Protein AF-A0A1H8HSA5-F1 (afdb_monomer)

Structure (mmCIF, N/CA/C/O backbone):
data_AF-A0A1H8HSA5-F1
#
_entry.id   AF-A0A1H8HSA5-F1
#
loop_
_atom_site.group_PDB
_atom_site.id
_atom_site.type_symbol
_atom_site.label_atom_id
_atom_site.label_alt_id
_atom_site.label_comp_id
_atom_site.label_asym_id
_atom_site.label_entity_id
_atom_site.label_seq_id
_atom_site.pdbx_PDB_ins_code
_atom_site.Cartn_x
_atom_site.Cartn_y
_atom_site.Cartn_z
_atom_site.occupancy
_atom_site.B_iso_or_equiv
_atom_site.auth_seq_id
_atom_site.auth_comp_id
_atom_site.auth_asym_id
_atom_site.auth_atom_id
_atom_site.pdbx_PDB_model_num
ATOM 1 N N . MET A 1 1 ? 4.204 1.019 35.220 1.00 49.34 1 MET A N 1
ATOM 2 C CA . MET A 1 1 ? 4.065 0.288 33.945 1.00 49.34 1 MET A CA 1
ATOM 3 C C . MET A 1 1 ? 2.757 0.750 33.337 1.00 49.34 1 MET A C 1
ATOM 5 O O . MET A 1 1 ? 1.755 0.686 34.036 1.00 49.34 1 MET A O 1
ATOM 9 N N . SER A 1 2 ? 2.776 1.329 32.138 1.00 55.75 2 SER A N 1
ATOM 10 C CA . SER A 1 2 ? 1.544 1.633 31.399 1.00 55.75 2 SER A CA 1
ATOM 11 C C . SER A 1 2 ? 0.769 0.332 31.181 1.00 55.75 2 SER A C 1
ATOM 13 O O . SER A 1 2 ? 1.377 -0.682 30.837 1.00 55.75 2 SER A O 1
ATOM 15 N N . ALA A 1 3 ? -0.537 0.339 31.454 1.00 81.69 3 ALA A N 1
ATOM 16 C CA . ALA A 1 3 ? -1.386 -0.816 31.191 1.00 81.69 3 ALA A CA 1
ATOM 17 C C . ALA A 1 3 ? -1.449 -1.047 29.675 1.00 81.69 3 ALA A C 1
ATOM 19 O O . ALA A 1 3 ? -1.539 -0.091 28.910 1.00 81.69 3 ALA A O 1
ATOM 20 N N . VAL A 1 4 ? -1.295 -2.297 29.248 1.00 86.75 4 VAL A N 1
ATOM 21 C CA . VAL A 1 4 ? -1.432 -2.677 27.840 1.00 86.75 4 VAL A CA 1
ATOM 22 C C . VAL A 1 4 ? -2.917 -2.817 27.534 1.00 86.75 4 VAL A C 1
ATOM 24 O O . VAL A 1 4 ? -3.615 -3.519 28.263 1.00 86.75 4 VAL A O 1
ATOM 27 N N . ASP A 1 5 ? -3.366 -2.193 26.447 1.00 91.81 5 ASP A N 1
ATOM 28 C CA . ASP A 1 5 ? -4.792 -2.055 26.141 1.00 91.81 5 ASP A CA 1
ATOM 29 C C . ASP A 1 5 ? -5.201 -2.844 24.883 1.00 91.81 5 ASP A C 1
ATOM 31 O O . ASP A 1 5 ? -6.306 -3.378 24.823 1.00 91.81 5 ASP A O 1
ATOM 35 N N . TRP A 1 6 ? -4.326 -2.935 23.871 1.00 96.00 6 TRP A N 1
ATOM 36 C CA . TRP A 1 6 ? -4.633 -3.585 22.587 1.00 96.00 6 TRP A CA 1
ATOM 37 C C . TRP A 1 6 ? -3.370 -3.926 21.774 1.00 96.00 6 TRP A C 1
ATOM 39 O O . TRP A 1 6 ? -2.250 -3.560 22.139 1.00 96.00 6 TRP A O 1
ATOM 49 N N . LEU A 1 7 ? -3.550 -4.634 20.657 1.00 96.06 7 LEU A N 1
ATOM 50 C CA . LEU A 1 7 ? -2.504 -5.018 19.708 1.00 96.06 7 LEU A CA 1
ATOM 51 C C . LEU A 1 7 ? -2.804 -4.467 18.310 1.00 96.06 7 LEU A C 1
ATOM 53 O O . LEU A 1 7 ? -3.880 -4.709 17.756 1.00 96.06 7 LEU A O 1
ATOM 57 N N . ALA A 1 8 ? -1.827 -3.805 17.694 1.00 95.50 8 ALA A N 1
ATOM 58 C CA . ALA A 1 8 ? -1.845 -3.533 16.259 1.00 95.50 8 ALA A CA 1
ATOM 59 C C . ALA A 1 8 ? -1.071 -4.634 15.531 1.00 95.50 8 ALA A C 1
ATOM 61 O O . ALA A 1 8 ? 0.025 -5.003 15.950 1.00 95.50 8 ALA A O 1
ATOM 62 N N . ALA A 1 9 ? -1.618 -5.146 14.434 1.00 94.44 9 ALA A N 1
ATOM 63 C CA . ALA A 1 9 ? -1.029 -6.234 13.672 1.00 94.44 9 ALA A CA 1
ATOM 64 C C . ALA A 1 9 ? -1.020 -5.920 12.179 1.00 94.44 9 ALA A C 1
ATOM 66 O O . ALA A 1 9 ? -2.020 -5.460 11.625 1.00 94.44 9 ALA A O 1
ATOM 67 N N . TRP A 1 10 ? 0.090 -6.229 11.517 1.00 92.12 10 TRP A N 1
ATOM 68 C CA . TRP A 1 10 ? 0.186 -6.265 10.064 1.00 92.12 10 TRP A CA 1
ATOM 69 C C . TRP A 1 10 ? 0.534 -7.684 9.605 1.00 92.12 10 TRP A C 1
ATOM 71 O O . TRP A 1 10 ? 1.497 -8.270 10.102 1.00 92.12 10 TRP A O 1
ATOM 81 N N . ALA A 1 11 ? -0.237 -8.240 8.669 1.00 89.62 11 ALA A N 1
ATOM 82 C CA . ALA A 1 11 ? 0.048 -9.536 8.059 1.00 89.62 11 ALA A CA 1
ATOM 83 C C . ALA A 1 11 ? 0.845 -9.382 6.765 1.00 89.62 11 ALA A C 1
ATOM 85 O O . ALA A 1 11 ? 0.471 -8.612 5.885 1.00 89.62 11 ALA A O 1
ATOM 86 N N . GLY A 1 12 ? 1.898 -10.179 6.625 1.00 82.56 12 GLY A N 1
ATOM 87 C CA . GLY A 1 12 ? 2.737 -10.228 5.439 1.00 82.56 12 GLY A CA 1
ATOM 88 C C . GLY A 1 12 ? 3.106 -11.636 5.002 1.00 82.56 12 GLY A C 1
ATOM 89 O O . GLY A 1 12 ? 2.779 -12.606 5.683 1.00 82.56 12 GLY A O 1
ATOM 90 N N . PRO A 1 13 ? 3.874 -11.757 3.905 1.00 77.06 13 PRO A N 1
ATOM 91 C CA . PRO A 1 13 ? 4.333 -13.050 3.394 1.00 77.06 13 PRO A CA 1
ATOM 92 C C . PRO A 1 13 ? 5.173 -13.848 4.401 1.00 77.06 13 PRO A C 1
ATOM 94 O O . PRO A 1 13 ? 5.185 -15.071 4.358 1.00 77.06 13 PRO A O 1
ATOM 97 N N . ALA A 1 14 ? 5.880 -13.154 5.298 1.00 79.69 14 ALA A N 1
ATOM 98 C CA . ALA A 1 14 ? 6.752 -13.766 6.298 1.00 79.69 14 ALA A CA 1
ATOM 99 C C . ALA A 1 14 ? 6.044 -14.092 7.628 1.00 79.69 14 ALA A C 1
ATOM 101 O O . ALA A 1 14 ? 6.685 -14.622 8.523 1.00 79.69 14 ALA A O 1
ATOM 102 N N . GLY A 1 15 ? 4.761 -13.750 7.788 1.00 87.81 15 GLY A N 1
ATOM 103 C CA . GLY A 1 15 ? 4.038 -13.857 9.058 1.00 87.81 15 GLY A CA 1
ATOM 104 C C . GLY A 1 15 ? 3.479 -12.510 9.509 1.00 87.81 15 GLY A C 1
ATOM 105 O O . GLY A 1 15 ? 3.200 -11.632 8.689 1.00 87.81 15 GLY A O 1
ATOM 106 N N . LEU A 1 16 ? 3.317 -12.324 10.817 1.00 90.69 16 LEU A N 1
ATOM 107 C CA . LEU A 1 16 ? 2.769 -11.100 11.397 1.00 90.69 16 LEU A CA 1
ATOM 108 C C . LEU A 1 16 ? 3.869 -10.194 11.949 1.00 90.69 16 LEU A C 1
ATOM 110 O O . LEU A 1 16 ? 4.885 -10.651 12.475 1.00 90.69 16 LEU A O 1
ATOM 114 N N . ARG A 1 17 ? 3.636 -8.887 11.873 1.00 92.12 17 ARG A N 1
ATOM 115 C CA . ARG A 1 17 ? 4.326 -7.884 12.688 1.00 92.12 17 ARG A CA 1
ATOM 116 C C . ARG A 1 17 ? 3.334 -7.289 13.671 1.00 92.12 17 ARG A C 1
ATOM 118 O O . ARG A 1 17 ? 2.241 -6.902 13.261 1.00 92.12 17 ARG A O 1
ATOM 125 N N . LEU A 1 18 ? 3.705 -7.248 14.943 1.00 92.69 18 LEU A N 1
ATOM 126 C CA . LEU A 1 18 ? 2.830 -6.860 16.043 1.00 92.69 18 LEU A CA 1
ATOM 127 C C . LEU A 1 18 ? 3.423 -5.711 16.846 1.00 92.69 18 LEU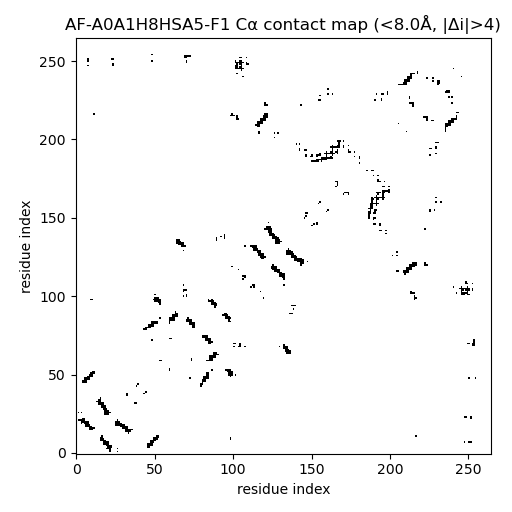 A C 1
ATOM 129 O O . LEU A 1 18 ? 4.623 -5.686 17.115 1.00 92.69 18 LEU A O 1
ATOM 133 N N . TRP A 1 19 ? 2.555 -4.805 17.276 1.00 95.06 19 TRP A N 1
ATOM 134 C CA . TRP A 1 19 ? 2.863 -3.746 18.225 1.00 95.06 19 TRP A CA 1
ATOM 135 C C . TRP A 1 19 ? 1.926 -3.876 19.418 1.00 95.06 19 TRP A C 1
ATOM 137 O O . TRP A 1 19 ? 0.704 -3.935 19.256 1.00 95.06 19 TRP A O 1
ATOM 147 N N . VAL A 1 20 ? 2.508 -3.916 20.611 1.00 95.62 20 VAL A N 1
ATOM 148 C CA . VAL A 1 20 ? 1.783 -3.918 21.879 1.00 95.62 20 VAL A CA 1
ATOM 149 C C . VAL A 1 20 ? 1.517 -2.473 22.268 1.00 95.62 20 VAL A C 1
ATOM 151 O O . VAL A 1 20 ? 2.457 -1.685 22.386 1.00 95.62 20 VAL A O 1
ATOM 154 N N . MET A 1 21 ? 0.251 -2.116 22.457 1.00 96.12 21 MET A N 1
ATOM 155 C CA . MET A 1 21 ? -0.184 -0.725 22.551 1.00 96.12 21 MET A CA 1
ATOM 156 C C . MET A 1 21 ? -0.748 -0.380 23.933 1.00 96.12 21 MET A C 1
ATOM 158 O O . MET A 1 21 ? -1.394 -1.199 24.587 1.00 96.12 21 MET A O 1
ATOM 162 N N . SER A 1 22 ? -0.541 0.869 24.351 1.00 94.56 22 SER A N 1
ATOM 163 C CA . SER A 1 22 ? -1.241 1.524 25.464 1.00 94.56 22 SER A CA 1
ATOM 164 C C . SER A 1 22 ? -1.711 2.892 24.979 1.00 94.56 22 SER A C 1
ATOM 166 O O . SER A 1 22 ? -0.894 3.770 24.678 1.00 94.56 22 SER A O 1
ATOM 168 N N . GLY A 1 23 ? -3.020 3.056 24.796 1.00 91.69 23 GLY A N 1
ATOM 169 C CA . GLY A 1 23 ? -3.577 4.160 24.013 1.00 91.69 23 GLY A CA 1
ATOM 170 C C . GLY A 1 23 ? -2.884 4.304 22.648 1.00 91.69 23 GLY A C 1
ATOM 171 O O . GLY A 1 23 ? -2.902 3.380 21.833 1.00 91.69 23 GLY A O 1
ATOM 172 N N . ALA A 1 24 ? -2.271 5.469 22.410 1.00 91.94 24 ALA A N 1
ATOM 173 C CA . ALA A 1 24 ? -1.534 5.797 21.182 1.00 91.94 24 ALA A CA 1
ATOM 174 C C . ALA A 1 24 ? -0.074 5.305 21.169 1.00 91.94 24 ALA A C 1
ATOM 176 O O . ALA A 1 24 ? 0.599 5.403 20.143 1.00 91.94 24 ALA A O 1
ATOM 177 N N . SER A 1 25 ? 0.440 4.842 22.309 1.00 93.69 25 SER A N 1
ATOM 178 C CA . SER A 1 25 ? 1.863 4.572 22.512 1.00 93.69 25 SER A CA 1
ATOM 179 C C . SER A 1 25 ? 2.197 3.106 22.262 1.00 93.69 25 SER A C 1
ATOM 181 O O . SER A 1 25 ? 1.514 2.215 22.765 1.00 93.69 25 SER A O 1
ATOM 183 N N . VAL A 1 26 ? 3.299 2.863 21.549 1.00 94.50 26 VAL A N 1
ATOM 184 C CA . VAL A 1 26 ? 3.905 1.532 21.423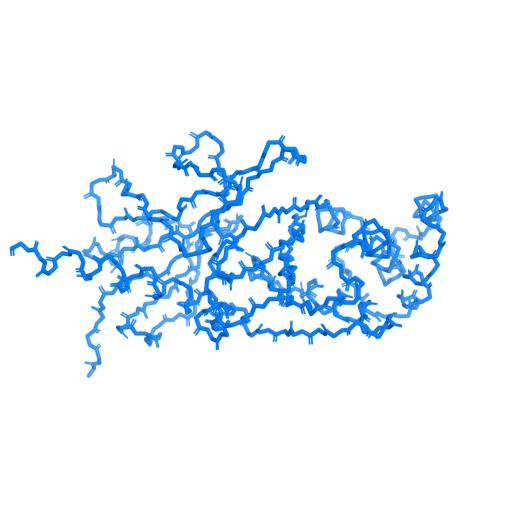 1.00 94.50 26 VAL A CA 1
ATOM 185 C C . VAL A 1 26 ? 4.673 1.222 22.708 1.00 94.50 26 VAL A C 1
ATOM 187 O O . VAL A 1 26 ? 5.579 1.965 23.083 1.00 94.50 26 VAL A O 1
ATOM 190 N N . ILE A 1 27 ? 4.313 0.131 23.378 1.00 95.06 27 ILE A N 1
ATOM 191 C CA . ILE A 1 27 ? 4.982 -0.374 24.584 1.00 95.06 27 ILE A CA 1
ATOM 192 C C . ILE A 1 27 ? 6.039 -1.420 24.225 1.00 95.06 27 ILE A C 1
ATOM 194 O O . ILE A 1 27 ? 7.122 -1.426 24.806 1.00 95.06 27 ILE A O 1
ATOM 198 N N . GLU A 1 28 ? 5.736 -2.279 23.252 1.00 92.25 28 GLU A N 1
ATOM 199 C CA . GLU A 1 28 ? 6.636 -3.309 22.728 1.00 92.25 28 GLU A CA 1
ATOM 200 C C . GLU A 1 28 ? 6.418 -3.466 21.214 1.00 92.25 28 GLU A C 1
ATOM 202 O O . GLU A 1 28 ? 5.296 -3.328 20.720 1.00 92.25 28 GLU A O 1
ATOM 207 N N . GLY A 1 29 ? 7.493 -3.756 20.477 1.00 87.06 29 GLY A N 1
ATOM 208 C CA . GLY A 1 29 ? 7.463 -4.062 19.045 1.00 87.06 29 GLY A CA 1
ATOM 209 C C . GLY A 1 29 ? 8.089 -2.996 18.122 1.00 87.06 29 GLY A C 1
ATOM 210 O O . GLY A 1 29 ? 8.562 -1.961 18.596 1.00 87.06 29 GLY A O 1
ATOM 211 N N . PRO A 1 30 ? 8.115 -3.237 16.794 1.00 88.50 30 PRO A N 1
ATOM 212 C CA . PRO A 1 30 ? 7.481 -4.366 16.117 1.00 88.50 30 PRO A CA 1
ATOM 213 C C . PRO A 1 30 ? 8.133 -5.702 16.475 1.00 88.50 30 PRO A C 1
ATOM 215 O O . PRO A 1 30 ? 9.342 -5.867 16.332 1.00 88.50 30 PRO A O 1
ATOM 218 N N . GLU A 1 31 ? 7.325 -6.668 16.901 1.00 90.12 31 GLU A N 1
ATOM 219 C CA . GLU A 1 31 ? 7.738 -8.062 17.056 1.00 90.12 31 GLU A CA 1
ATOM 220 C C . GLU A 1 31 ? 7.268 -8.871 15.850 1.00 90.12 31 GLU A C 1
ATOM 222 O O . GLU A 1 31 ? 6.160 -8.669 15.347 1.00 90.12 31 GLU A O 1
ATOM 227 N N . HIS A 1 32 ? 8.107 -9.791 15.380 1.00 91.00 32 HIS A N 1
ATOM 228 C CA . HIS A 1 32 ? 7.738 -10.715 14.321 1.00 91.00 32 HIS A CA 1
ATOM 229 C C . HIS A 1 32 ? 7.287 -12.050 14.911 1.00 91.00 32 HIS A C 1
ATOM 231 O O . HIS A 1 32 ? 8.030 -12.673 15.667 1.00 91.00 32 HIS A O 1
ATOM 237 N N . VAL A 1 33 ? 6.095 -12.507 14.531 1.00 91.19 33 VAL A N 1
ATOM 238 C CA . VAL A 1 33 ? 5.571 -13.824 14.916 1.00 91.19 33 VAL A CA 1
ATOM 239 C C . VAL A 1 33 ? 5.070 -14.570 13.686 1.00 91.19 33 VAL A C 1
ATOM 241 O O . VAL A 1 33 ? 4.658 -13.954 12.704 1.00 91.19 33 VAL A O 1
ATOM 244 N N . ALA A 1 34 ? 5.088 -15.900 13.742 1.00 89.94 34 ALA A N 1
ATOM 245 C CA . ALA A 1 34 ? 4.745 -16.733 12.593 1.00 89.94 34 ALA A CA 1
ATOM 246 C C . ALA A 1 34 ? 3.289 -16.539 12.133 1.00 89.94 34 ALA A C 1
ATOM 248 O O . ALA A 1 34 ? 3.030 -16.401 10.939 1.00 89.94 34 ALA A O 1
ATOM 249 N N . ASP A 1 35 ? 2.341 -16.503 13.074 1.00 90.56 35 ASP A N 1
ATOM 250 C CA . ASP A 1 35 ? 0.908 -16.481 12.778 1.00 90.56 35 ASP A CA 1
ATOM 251 C C . ASP A 1 35 ? 0.048 -15.939 13.940 1.00 90.56 35 ASP A C 1
ATOM 253 O O . ASP A 1 35 ? 0.537 -15.592 15.022 1.00 90.56 35 ASP A O 1
ATOM 257 N N . LEU A 1 36 ? -1.269 -15.866 13.703 1.00 90.06 36 LEU A N 1
ATOM 258 C CA . LEU A 1 36 ? -2.258 -15.412 14.687 1.00 90.06 36 LEU A CA 1
ATOM 259 C C . LEU A 1 36 ? -2.352 -16.342 15.907 1.00 90.06 36 LEU A C 1
ATOM 261 O O . LEU A 1 36 ? -2.635 -15.869 17.007 1.00 90.06 36 LEU A O 1
ATOM 265 N N . ALA A 1 37 ? -2.117 -17.647 15.741 1.00 90.19 37 ALA A N 1
ATOM 266 C CA . ALA A 1 37 ? -2.186 -18.609 16.843 1.00 90.19 37 ALA A CA 1
ATOM 267 C C . ALA A 1 37 ? -1.043 -18.385 17.847 1.00 90.19 37 ALA A C 1
ATOM 269 O O . ALA A 1 37 ? -1.256 -18.370 19.063 1.00 90.19 37 ALA A O 1
ATOM 270 N N . THR A 1 38 ? 0.156 -18.120 17.331 1.00 91.75 38 THR A N 1
ATOM 271 C CA . THR A 1 38 ? 1.339 -17.766 18.119 1.00 91.75 38 THR A CA 1
ATOM 272 C C . THR A 1 38 ? 1.098 -16.470 18.891 1.00 91.75 38 THR A C 1
ATOM 274 O O . THR A 1 38 ? 1.319 -16.421 20.101 1.00 91.75 38 THR A O 1
ATOM 277 N N . ALA A 1 39 ? 0.556 -15.445 18.224 1.00 90.31 39 ALA A N 1
ATOM 278 C CA . ALA A 1 39 ? 0.214 -14.173 18.860 1.00 90.31 39 ALA A CA 1
ATOM 279 C C . ALA A 1 39 ? -0.779 -14.351 20.026 1.00 90.31 39 ALA A C 1
ATOM 281 O O . ALA A 1 39 ? -0.566 -13.828 21.120 1.00 90.31 39 ALA A O 1
ATOM 282 N N . ARG A 1 40 ? -1.833 -15.150 19.819 1.00 90.38 40 ARG A N 1
ATOM 283 C CA . ARG A 1 40 ? -2.867 -15.431 20.831 1.00 90.38 40 ARG A CA 1
ATOM 284 C C . ARG A 1 40 ? -2.374 -16.252 22.013 1.00 90.38 40 ARG A C 1
ATOM 286 O O . ARG A 1 40 ? -2.927 -16.132 23.096 1.00 90.38 40 ARG A O 1
ATOM 293 N N . THR A 1 41 ? -1.336 -17.061 21.835 1.00 91.62 41 THR A N 1
ATOM 294 C CA . THR A 1 41 ? -0.741 -17.803 22.957 1.00 91.62 41 THR A CA 1
ATOM 295 C C . THR A 1 41 ? -0.096 -16.849 23.964 1.00 91.62 41 THR A C 1
ATOM 297 O O . THR A 1 41 ? -0.146 -17.092 25.167 1.00 91.62 41 THR A O 1
ATOM 300 N N . ARG A 1 42 ? 0.490 -15.746 23.480 1.00 90.50 42 ARG A N 1
ATOM 301 C CA . ARG A 1 42 ? 1.153 -14.744 24.324 1.00 90.50 42 ARG A CA 1
ATOM 302 C C . ARG A 1 42 ? 0.188 -13.679 24.852 1.00 90.50 42 ARG A C 1
ATOM 304 O O . ARG A 1 42 ? 0.340 -13.249 25.992 1.00 90.50 42 ARG A O 1
ATOM 311 N N . TRP A 1 43 ? -0.810 -13.293 24.057 1.00 90.62 43 TRP A N 1
ATOM 312 C CA . TRP A 1 43 ? -1.813 -12.284 24.415 1.00 90.62 43 TRP A CA 1
ATOM 313 C C . TRP A 1 43 ? -3.237 -12.763 24.079 1.00 90.62 43 TRP A C 1
ATOM 315 O O . TRP A 1 43 ? -3.818 -12.318 23.087 1.00 90.62 43 TRP A O 1
ATOM 325 N N . PRO A 1 44 ? -3.807 -13.686 24.872 1.00 89.44 44 PRO A N 1
ATOM 326 C CA . PRO A 1 44 ? -5.084 -14.327 24.545 1.00 89.44 44 PRO A CA 1
ATOM 327 C C . PRO A 1 44 ? -6.287 -13.379 24.621 1.00 89.44 44 PRO A C 1
ATOM 329 O O . PRO A 1 44 ? -7.184 -13.465 23.783 1.00 89.44 44 PRO A O 1
ATOM 332 N N . ASP A 1 45 ? -6.286 -12.463 25.592 1.00 90.38 45 ASP A N 1
ATOM 333 C CA . ASP A 1 45 ? -7.453 -11.633 25.920 1.00 90.38 45 ASP A CA 1
ATOM 334 C C . ASP A 1 45 ? -7.383 -10.214 25.334 1.00 90.38 45 ASP A C 1
ATOM 336 O O . ASP A 1 45 ? -8.347 -9.455 25.438 1.00 90.38 45 ASP A O 1
ATOM 340 N N . LEU A 1 46 ? -6.255 -9.832 24.721 1.00 93.06 46 LEU A N 1
ATOM 341 C CA . LEU A 1 46 ? -6.085 -8.478 24.198 1.00 93.06 46 LEU A CA 1
ATOM 342 C C . LEU A 1 46 ? -6.775 -8.304 22.839 1.00 93.06 46 LEU A C 1
ATOM 344 O O . LEU A 1 46 ? -6.512 -9.082 21.916 1.00 93.06 46 LEU A O 1
ATOM 348 N N . PRO A 1 47 ? -7.583 -7.242 22.671 1.00 95.31 47 PRO A N 1
ATOM 349 C CA . PRO A 1 47 ? -8.093 -6.828 21.375 1.00 95.31 47 PRO A CA 1
ATOM 350 C C . PRO A 1 47 ? -6.982 -6.653 20.345 1.00 95.31 47 PRO A C 1
ATOM 352 O O . PRO A 1 47 ? -6.001 -5.956 20.591 1.00 95.31 47 PRO A O 1
ATOM 355 N N . MET A 1 48 ? -7.148 -7.259 19.172 1.00 95.06 48 MET A N 1
ATOM 356 C CA . MET A 1 48 ? -6.192 -7.185 18.075 1.00 95.06 48 MET A CA 1
ATOM 357 C C . MET A 1 48 ? -6.844 -6.586 16.835 1.00 95.06 48 MET A C 1
ATOM 359 O O . MET A 1 48 ? -7.872 -7.070 16.359 1.00 95.06 48 MET A O 1
ATOM 363 N N . LEU A 1 49 ? -6.217 -5.548 16.289 1.00 95.56 49 LEU A N 1
ATOM 364 C CA . LEU A 1 49 ? -6.590 -4.946 15.015 1.00 95.56 49 LEU A CA 1
ATOM 365 C C . LEU A 1 49 ? -5.587 -5.406 13.961 1.00 95.56 49 LEU A C 1
ATOM 367 O O . LEU A 1 49 ? -4.394 -5.140 14.075 1.00 95.56 49 LEU A O 1
ATOM 371 N N . LEU A 1 50 ? -6.078 -6.076 12.924 1.00 94.25 50 LEU A N 1
ATOM 372 C CA . LEU A 1 50 ? -5.282 -6.693 11.875 1.00 94.25 50 LEU A CA 1
ATOM 373 C C . LEU A 1 50 ? -5.459 -5.971 10.540 1.00 94.25 50 LEU A C 1
ATOM 375 O O . LEU A 1 50 ? -6.506 -6.050 9.893 1.00 94.25 50 LEU A O 1
ATOM 379 N N . ALA A 1 51 ? -4.392 -5.325 10.090 1.00 92.62 51 ALA A N 1
ATOM 380 C CA . ALA A 1 51 ? -4.212 -4.906 8.713 1.00 92.62 51 ALA A CA 1
ATOM 381 C C . ALA A 1 51 ? -3.608 -6.073 7.924 1.00 92.62 51 ALA A C 1
ATOM 383 O O . ALA A 1 51 ? -2.482 -6.494 8.176 1.00 92.62 51 ALA A O 1
ATOM 384 N N . ALA A 1 52 ? -4.353 -6.616 6.971 1.00 89.06 52 ALA A N 1
ATOM 385 C CA . ALA A 1 52 ? -3.880 -7.698 6.115 1.00 89.06 52 ALA A CA 1
ATOM 386 C C . ALA A 1 52 ? -4.108 -7.325 4.651 1.00 89.06 52 ALA A C 1
ATOM 388 O O . ALA A 1 52 ? -5.084 -6.619 4.375 1.00 89.06 52 ALA A O 1
ATOM 389 N N . PRO A 1 53 ? -3.273 -7.817 3.717 1.00 82.56 53 PRO A N 1
ATOM 390 C CA . PRO A 1 53 ? -3.531 -7.692 2.294 1.00 82.56 53 PRO A CA 1
ATOM 391 C C . PRO A 1 53 ? -4.962 -8.103 1.971 1.00 82.56 53 PRO A C 1
ATOM 393 O O . PRO A 1 53 ? -5.561 -8.956 2.646 1.00 82.56 53 PRO A O 1
ATOM 396 N N . ALA A 1 54 ? -5.527 -7.461 0.958 1.00 72.81 54 ALA A N 1
ATOM 397 C CA . ALA A 1 54 ? -6.875 -7.782 0.550 1.00 72.81 54 ALA A CA 1
ATOM 398 C C . ALA A 1 54 ? -6.913 -9.223 0.021 1.00 72.81 54 ALA A C 1
ATOM 400 O O . ALA A 1 54 ? -6.192 -9.572 -0.910 1.00 72.81 54 ALA A O 1
ATOM 401 N N . ASP A 1 55 ? -7.754 -10.053 0.632 1.00 68.88 55 ASP A N 1
ATOM 402 C CA . ASP A 1 55 ? -8.017 -11.408 0.163 1.00 68.88 55 ASP A CA 1
ATOM 403 C C . ASP A 1 55 ? -9.470 -11.464 -0.323 1.00 68.88 55 ASP A C 1
ATOM 405 O O . ASP A 1 55 ? -10.379 -11.413 0.514 1.00 68.88 55 ASP A O 1
ATOM 409 N N . PRO A 1 56 ? -9.710 -11.558 -1.644 1.00 52.59 56 PRO A N 1
ATOM 410 C CA . PRO A 1 56 ? -11.053 -11.670 -2.206 1.00 52.59 56 PRO A CA 1
ATOM 411 C C . PRO A 1 56 ? -11.838 -12.877 -1.674 1.00 52.59 56 PRO A C 1
ATOM 413 O O . PRO A 1 56 ? -13.065 -12.832 -1.636 1.00 52.59 56 PRO A O 1
ATOM 416 N N . ALA A 1 57 ? -11.154 -13.949 -1.257 1.00 50.62 57 ALA A N 1
ATOM 417 C CA . ALA A 1 57 ? -11.771 -15.141 -0.677 1.00 50.62 57 ALA A CA 1
ATOM 418 C C . ALA A 1 57 ? -11.916 -15.053 0.856 1.00 50.62 57 ALA A C 1
ATOM 420 O O . ALA A 1 57 ? -12.706 -15.784 1.449 1.00 50.62 57 ALA A O 1
ATOM 421 N N . GLY A 1 58 ? -11.181 -14.141 1.498 1.00 56.31 58 GLY A N 1
ATOM 422 C CA . GLY A 1 58 ? -10.997 -14.066 2.950 1.00 56.31 58 GLY A CA 1
ATOM 423 C C . GLY A 1 58 ? -12.083 -13.315 3.726 1.00 56.31 58 GLY A C 1
ATOM 424 O O . GLY A 1 58 ? -11.851 -12.955 4.880 1.00 56.31 58 GLY A O 1
ATOM 425 N N . GLY A 1 59 ? -13.235 -13.037 3.106 1.00 58.38 59 GLY A N 1
ATOM 426 C CA . GLY A 1 59 ? -14.448 -12.564 3.787 1.00 58.38 59 GLY A CA 1
ATOM 427 C C . GLY A 1 59 ? -14.413 -11.144 4.369 1.00 58.38 59 GLY A C 1
ATOM 428 O O . GLY A 1 59 ? -15.361 -10.765 5.053 1.00 58.38 59 GLY A O 1
ATOM 429 N N . ALA A 1 60 ? -13.364 -10.349 4.120 1.00 66.88 60 ALA A N 1
ATOM 430 C CA . ALA A 1 60 ? -13.359 -8.936 4.501 1.00 66.88 60 ALA A CA 1
ATOM 431 C C . ALA A 1 60 ? -14.386 -8.173 3.653 1.00 66.88 60 ALA A C 1
ATOM 433 O O . ALA A 1 60 ? -14.397 -8.308 2.426 1.00 66.88 60 ALA A O 1
ATOM 434 N N . SER A 1 61 ? -15.242 -7.370 4.288 1.00 85.81 61 SER A N 1
ATOM 435 C CA . SER A 1 61 ? -16.168 -6.526 3.538 1.00 85.81 61 SER A CA 1
ATOM 436 C C . SER A 1 61 ? -15.387 -5.484 2.736 1.00 85.81 61 SER A C 1
ATOM 438 O O . SER A 1 61 ? -14.276 -5.094 3.109 1.00 85.81 61 SER A O 1
ATOM 440 N N . SER A 1 62 ? -15.954 -5.028 1.620 1.00 92.00 62 SER A N 1
ATOM 441 C CA . SER A 1 62 ? -15.399 -3.911 0.863 1.00 92.00 62 SER A CA 1
ATOM 442 C C . SER A 1 62 ? -16.412 -2.786 0.716 1.00 92.00 62 SER A C 1
ATOM 444 O O . SER A 1 62 ? -17.627 -2.998 0.713 1.00 92.00 62 SER A O 1
ATOM 446 N N . ARG A 1 63 ? -15.901 -1.564 0.578 1.00 94.81 63 ARG A N 1
ATOM 447 C CA . ARG A 1 63 ? -16.686 -0.393 0.175 1.00 94.81 63 ARG A CA 1
ATOM 448 C C . ARG A 1 63 ? -16.136 0.186 -1.129 1.00 94.81 63 ARG A C 1
ATOM 450 O O . ARG A 1 63 ? -14.914 0.259 -1.269 1.00 94.81 63 ARG A O 1
ATOM 457 N N . PRO A 1 64 ? -16.994 0.594 -2.075 1.00 97.25 64 PRO A N 1
ATOM 458 C CA . PRO A 1 64 ? -16.534 1.205 -3.311 1.00 97.25 64 PRO A CA 1
ATOM 459 C C . PRO A 1 64 ? -15.996 2.620 -3.066 1.00 97.25 64 PRO A C 1
ATOM 461 O O . PRO A 1 64 ? -16.484 3.321 -2.180 1.00 97.25 64 PRO A O 1
ATOM 464 N N . VAL A 1 65 ? -15.019 3.039 -3.868 1.00 98.00 65 VAL A N 1
ATOM 465 C CA . VAL A 1 65 ? -14.630 4.452 -3.998 1.00 98.00 65 VAL A CA 1
ATOM 466 C C . VAL A 1 65 ? -15.692 5.244 -4.792 1.00 98.00 65 VAL A C 1
ATOM 468 O O . VAL A 1 65 ? -16.336 4.660 -5.669 1.00 98.00 65 VAL A O 1
ATOM 471 N N . PRO A 1 66 ? -15.875 6.556 -4.532 1.00 98.19 66 PRO A N 1
ATOM 472 C CA . PRO A 1 66 ? -15.222 7.337 -3.482 1.00 98.19 66 PRO A CA 1
ATOM 473 C C . PRO A 1 66 ? -15.746 6.983 -2.082 1.00 98.19 66 PRO A C 1
ATOM 475 O O . PRO A 1 66 ? -16.921 6.666 -1.904 1.00 98.19 66 PRO A O 1
ATOM 478 N N . CYS A 1 67 ? -14.873 7.021 -1.074 1.00 97.75 67 CYS A N 1
ATOM 479 C CA . CYS A 1 67 ? -15.264 6.754 0.312 1.00 97.75 67 CYS A CA 1
ATOM 480 C C . CYS A 1 67 ? -14.318 7.406 1.335 1.00 97.75 67 CYS A C 1
ATOM 482 O O . CYS A 1 67 ? -13.146 7.614 1.019 1.00 97.75 67 CYS A O 1
ATOM 484 N N . PRO A 1 68 ? -14.753 7.629 2.592 1.00 97.00 68 PRO A N 1
ATOM 485 C CA . PRO A 1 68 ? -13.880 8.145 3.646 1.00 97.00 68 PRO A CA 1
ATOM 486 C C . PRO A 1 68 ? -12.630 7.286 3.839 1.00 97.00 68 PRO A C 1
ATOM 488 O O . PRO A 1 68 ? -12.733 6.065 3.926 1.00 97.00 68 PRO A O 1
ATOM 491 N N . ALA A 1 69 ? -11.461 7.901 3.987 1.00 96.25 69 ALA A N 1
ATOM 492 C CA . ALA A 1 69 ? -10.196 7.189 4.179 1.00 96.25 69 ALA A CA 1
ATOM 493 C C . ALA A 1 69 ? -10.044 6.562 5.581 1.00 96.25 69 ALA A C 1
ATOM 495 O O . ALA A 1 69 ? -9.196 5.696 5.785 1.00 96.25 69 ALA A O 1
ATOM 496 N N . ALA A 1 70 ? -10.886 6.960 6.542 1.00 94.75 70 ALA A N 1
ATOM 497 C CA . ALA A 1 70 ? -10.932 6.359 7.874 1.00 94.75 70 ALA A CA 1
ATOM 498 C C . ALA A 1 70 ? -11.166 4.843 7.790 1.00 94.75 70 ALA A C 1
ATOM 500 O O . ALA A 1 70 ? -12.057 4.394 7.058 1.00 94.75 70 ALA A O 1
ATOM 501 N N . LEU A 1 71 ? -10.388 4.060 8.543 1.00 95.25 71 LEU A N 1
ATOM 502 C CA . LEU A 1 71 ? -10.470 2.600 8.512 1.00 95.25 71 LEU A CA 1
ATOM 503 C C . LEU A 1 71 ? -11.827 2.117 9.028 1.00 95.25 71 LEU A C 1
ATOM 505 O O . LEU A 1 71 ? -12.333 2.584 10.050 1.00 95.25 71 LEU A O 1
ATOM 509 N N . ARG A 1 72 ? -12.397 1.136 8.330 1.00 94.06 72 ARG A N 1
ATOM 510 C CA . ARG A 1 72 ? -13.502 0.325 8.843 1.00 94.06 72 ARG A CA 1
ATOM 511 C C . ARG A 1 72 ? -12.940 -0.990 9.358 1.00 94.06 72 ARG A C 1
ATOM 513 O O . ARG A 1 72 ? -12.008 -1.530 8.771 1.00 94.06 72 ARG A O 1
ATOM 520 N N . LEU A 1 73 ? -13.510 -1.475 10.452 1.00 93.19 73 LEU A N 1
ATOM 521 C CA . LEU A 1 73 ? -13.098 -2.707 11.107 1.00 93.19 73 LEU A CA 1
ATOM 522 C C . LEU A 1 73 ? -14.242 -3.715 11.049 1.00 93.19 73 LEU A C 1
ATOM 524 O O . LEU A 1 73 ? -15.355 -3.403 11.475 1.00 93.19 73 LEU A O 1
ATOM 528 N N . ASP A 1 74 ? -13.943 -4.913 10.566 1.00 91.25 74 ASP A N 1
ATOM 529 C CA . ASP A 1 74 ? -14.854 -6.051 10.565 1.00 91.25 74 ASP A CA 1
ATOM 530 C C . ASP A 1 74 ? -14.453 -7.012 11.684 1.00 91.25 74 ASP A C 1
ATOM 532 O O . ASP A 1 74 ? -13.287 -7.399 11.797 1.00 91.25 74 ASP A O 1
ATOM 536 N N . ARG A 1 75 ? -15.411 -7.402 12.531 1.00 91.25 75 ARG A N 1
ATOM 537 C CA . ARG A 1 75 ? -15.165 -8.399 13.579 1.00 91.25 75 ARG A CA 1
ATOM 538 C C . ARG A 1 75 ? -14.957 -9.768 12.931 1.00 91.25 75 ARG A C 1
ATOM 540 O O . ARG A 1 75 ? -15.802 -10.220 12.162 1.00 91.25 75 ARG A O 1
ATOM 547 N N . VAL A 1 76 ? -13.863 -10.444 13.273 1.00 89.50 76 VAL A N 1
ATOM 548 C CA . VAL A 1 76 ? -13.582 -11.802 12.795 1.00 89.50 76 VAL A CA 1
ATOM 549 C C . VAL A 1 76 ? -14.276 -12.809 13.714 1.00 89.50 76 VAL A C 1
ATOM 551 O O . VAL A 1 76 ? -14.113 -12.770 14.933 1.00 89.50 76 VAL A O 1
ATOM 554 N N . ALA A 1 77 ? -15.073 -13.710 13.138 1.00 85.44 77 ALA A N 1
ATOM 555 C CA . ALA A 1 77 ? -15.834 -14.722 13.873 1.00 85.44 77 ALA A CA 1
ATOM 556 C C . ALA A 1 77 ? -14.978 -15.958 14.214 1.00 85.44 77 ALA A C 1
ATOM 558 O O . ALA A 1 77 ? -15.279 -17.071 13.794 1.00 85.44 77 ALA A O 1
ATOM 559 N N . ASP A 1 78 ? -13.894 -15.761 14.965 1.00 81.38 78 ASP A N 1
ATOM 560 C CA . ASP A 1 78 ? -12.927 -16.812 15.327 1.00 81.38 78 ASP A CA 1
ATOM 561 C C . ASP A 1 78 ? -12.837 -17.073 16.844 1.00 81.38 78 ASP A C 1
ATOM 563 O O . ASP A 1 78 ? -11.864 -17.648 17.335 1.00 81.38 78 ASP A O 1
ATOM 567 N N . GLY A 1 79 ? -13.837 -16.602 17.595 1.00 80.44 79 GLY A N 1
ATOM 568 C CA . GLY A 1 79 ? -13.925 -16.753 19.048 1.00 80.44 79 GLY A CA 1
ATOM 569 C C . GLY A 1 79 ? -13.045 -15.798 19.863 1.00 80.44 79 GLY A C 1
ATOM 570 O O . GLY A 1 79 ? -13.148 -15.815 21.085 1.00 80.44 79 GLY A O 1
ATOM 571 N N . GLY A 1 80 ? -12.222 -14.953 19.229 1.00 85.94 80 GLY A N 1
ATOM 572 C CA . GLY A 1 80 ? -11.360 -13.984 19.912 1.00 85.94 80 GLY A CA 1
ATOM 573 C C . GLY A 1 80 ? -11.748 -12.516 19.684 1.00 85.94 80 GLY A C 1
ATOM 574 O O . GLY A 1 80 ? -12.646 -12.194 18.890 1.00 85.94 80 GLY A O 1
ATOM 575 N N . PRO A 1 81 ? -11.081 -11.579 20.376 1.00 92.31 81 PRO A N 1
ATOM 576 C CA . PRO A 1 81 ? -11.230 -10.147 20.146 1.00 92.31 81 PRO A CA 1
ATOM 577 C C . PRO A 1 81 ? -10.359 -9.712 18.951 1.00 92.31 81 PRO A C 1
ATOM 579 O O . PRO A 1 81 ? -9.397 -8.969 19.104 1.00 92.31 81 PRO A O 1
ATOM 582 N N . LEU A 1 82 ? -10.668 -10.208 17.745 1.00 93.00 82 LEU A N 1
ATOM 583 C CA . LEU A 1 82 ? -9.962 -9.858 16.506 1.00 93.00 82 LEU A CA 1
ATOM 584 C C . LEU A 1 82 ? -10.850 -9.041 15.565 1.00 93.00 82 LEU A C 1
ATOM 586 O O . LEU A 1 82 ? -11.974 -9.430 15.241 1.00 93.00 82 LEU A O 1
ATOM 590 N N . TRP A 1 83 ? -10.296 -7.940 15.069 1.00 93.88 83 TRP A N 1
ATOM 591 C CA . TRP A 1 83 ? -10.888 -7.102 14.037 1.00 93.88 83 TRP A CA 1
ATOM 592 C C . TRP A 1 83 ? -9.944 -6.993 12.853 1.00 93.88 83 TRP A C 1
ATOM 594 O O . TRP A 1 83 ? -8.747 -6.788 13.029 1.00 93.88 83 TRP A O 1
ATOM 604 N N . ARG A 1 84 ? -10.478 -7.085 11.639 1.00 93.31 84 ARG A N 1
ATOM 605 C CA . ARG A 1 84 ? -9.719 -6.914 10.401 1.00 93.31 84 ARG A CA 1
ATOM 606 C C . ARG A 1 84 ? -10.068 -5.582 9.752 1.00 93.31 84 ARG A C 1
ATOM 608 O O . ARG A 1 84 ? -11.230 -5.184 9.739 1.00 93.31 84 ARG A O 1
ATOM 615 N N . VAL A 1 85 ? -9.071 -4.908 9.187 1.00 93.62 85 VAL A N 1
ATOM 616 C CA . VAL A 1 85 ? -9.295 -3.731 8.340 1.00 93.62 85 VAL A CA 1
ATOM 617 C C . VAL A 1 85 ? -10.088 -4.151 7.099 1.00 93.62 85 VAL A C 1
ATOM 619 O O . VAL A 1 85 ? -9.638 -5.000 6.327 1.00 93.62 85 VAL A O 1
ATOM 622 N N . ALA A 1 86 ? -11.273 -3.567 6.932 1.00 93.19 86 ALA A N 1
ATOM 623 C CA . ALA A 1 86 ? -12.134 -3.773 5.774 1.00 93.19 86 ALA A CA 1
ATOM 624 C C . ALA A 1 86 ? -11.525 -3.125 4.525 1.00 93.19 86 ALA A C 1
ATOM 626 O O . ALA A 1 86 ? -10.846 -2.096 4.601 1.00 93.19 86 ALA A O 1
ATOM 627 N N . ALA A 1 87 ? -11.797 -3.712 3.365 1.00 94.31 87 ALA A N 1
ATOM 628 C CA . ALA A 1 87 ? -11.202 -3.291 2.112 1.00 94.31 87 ALA A CA 1
ATOM 629 C C . ALA A 1 87 ? -11.911 -2.076 1.483 1.00 94.31 87 ALA A C 1
ATOM 631 O O . ALA A 1 87 ? -13.073 -1.759 1.753 1.00 94.31 87 ALA A O 1
ATOM 632 N N . VAL A 1 88 ? -11.213 -1.416 0.569 1.00 95.56 88 VAL A N 1
ATOM 633 C CA . VAL A 1 88 ? -11.731 -0.403 -0.350 1.00 95.56 88 VAL A CA 1
ATOM 634 C C . VAL A 1 88 ? -11.583 -0.940 -1.767 1.00 95.56 88 VAL A C 1
ATOM 636 O O . VAL A 1 88 ? -10.500 -1.368 -2.160 1.00 95.56 88 VAL A O 1
ATOM 639 N N . SER A 1 89 ? -12.674 -0.939 -2.528 1.00 95.75 89 SER A N 1
ATOM 640 C CA . SER A 1 89 ? -12.737 -1.487 -3.883 1.00 95.75 89 SER A CA 1
ATOM 641 C C . SER A 1 89 ? -12.966 -0.404 -4.933 1.00 95.75 89 SER A C 1
ATOM 643 O O . SER A 1 89 ? -13.646 0.589 -4.684 1.00 95.75 89 SER A O 1
ATOM 645 N N . GLN A 1 90 ? -12.473 -0.639 -6.140 1.00 96.31 90 GLN A N 1
ATOM 646 C CA . GLN A 1 90 ? -12.757 0.154 -7.332 1.00 96.31 90 GLN A CA 1
ATOM 647 C C . GLN A 1 90 ? -13.150 -0.783 -8.472 1.00 96.31 90 GLN A C 1
ATOM 649 O O . GLN A 1 90 ? -12.615 -1.886 -8.572 1.00 96.31 90 GLN A O 1
ATOM 654 N N . SER A 1 91 ? -14.095 -0.361 -9.312 1.00 96.50 91 SER A N 1
ATOM 655 C CA . SER A 1 91 ? -14.567 -1.150 -10.455 1.00 96.50 91 SER A CA 1
ATOM 656 C C . SER A 1 91 ? -13.739 -0.937 -11.721 1.00 96.50 91 SER A C 1
ATOM 658 O O . SER A 1 91 ? -13.566 -1.890 -12.476 1.00 96.50 91 SER A O 1
ATOM 660 N N . ASP A 1 92 ? -13.232 0.278 -11.953 1.00 94.00 92 ASP A N 1
ATOM 661 C CA . ASP A 1 92 ? -12.490 0.626 -13.167 1.00 94.00 92 ASP A CA 1
ATOM 662 C C . ASP A 1 92 ? -11.312 1.595 -12.901 1.00 94.00 92 ASP A C 1
ATOM 664 O O . ASP A 1 92 ? -11.539 2.698 -12.400 1.00 94.00 92 ASP A O 1
ATOM 668 N N . PRO A 1 93 ? -10.060 1.194 -13.205 1.00 94.50 93 PRO A N 1
ATOM 669 C CA . PRO A 1 93 ? -9.665 -0.207 -13.334 1.00 94.50 93 PRO A CA 1
ATOM 670 C C . PRO A 1 93 ? -9.998 -0.969 -12.037 1.00 94.50 93 PRO A C 1
ATOM 672 O O . PRO A 1 93 ? -10.007 -0.366 -10.955 1.00 94.50 93 PRO A O 1
ATOM 675 N N . PRO A 1 94 ? -10.270 -2.281 -12.116 1.00 94.38 94 PRO A N 1
ATOM 676 C CA . PRO A 1 94 ? -10.618 -3.068 -10.947 1.00 94.38 94 PRO A CA 1
ATOM 677 C C . PRO A 1 94 ? -9.452 -3.104 -9.959 1.00 94.38 94 PRO A C 1
ATOM 679 O O . PRO A 1 94 ? -8.305 -3.366 -10.328 1.00 94.38 94 PRO A O 1
ATOM 682 N N . GLY A 1 95 ? -9.748 -2.863 -8.687 1.00 92.44 95 GLY A N 1
ATOM 683 C CA . GLY A 1 95 ? -8.734 -2.816 -7.646 1.00 92.44 95 GLY A CA 1
ATOM 684 C C . GLY A 1 95 ? -9.319 -3.005 -6.256 1.00 92.44 95 GLY A C 1
ATOM 685 O O . GLY A 1 95 ? -10.496 -2.730 -6.019 1.00 92.44 95 GLY A O 1
ATOM 686 N N . LEU A 1 96 ? -8.481 -3.472 -5.334 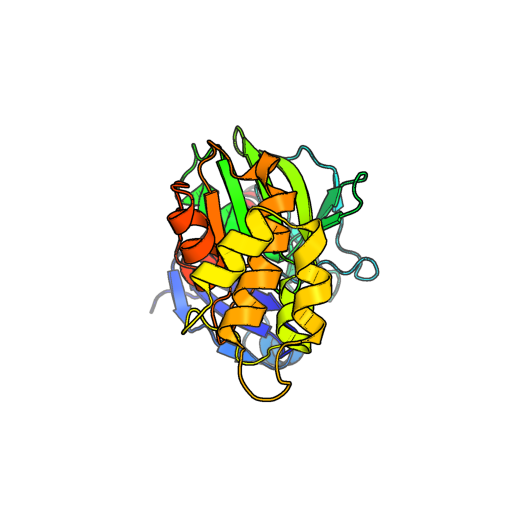1.00 92.50 96 LEU A N 1
ATOM 687 C CA . LEU A 1 96 ? -8.848 -3.731 -3.948 1.00 92.50 96 LEU A CA 1
ATOM 688 C C . LEU A 1 96 ? -7.656 -3.396 -3.042 1.00 92.50 96 LEU A C 1
ATOM 690 O O . LEU A 1 96 ? -6.560 -3.896 -3.277 1.00 92.50 96 LEU A O 1
ATOM 694 N N . LEU A 1 97 ? -7.878 -2.555 -2.033 1.00 92.00 97 LEU A N 1
ATOM 695 C CA . LEU A 1 97 ? -6.893 -2.153 -1.020 1.00 92.00 97 LEU A CA 1
ATOM 696 C C . LEU A 1 97 ? -7.422 -2.527 0.362 1.00 92.00 97 LEU A C 1
ATOM 698 O O . LEU A 1 97 ? -8.605 -2.312 0.617 1.00 92.00 97 LEU A O 1
ATOM 702 N N . ALA A 1 98 ? -6.592 -3.048 1.264 1.00 89.62 98 ALA A N 1
ATOM 703 C CA . ALA A 1 98 ? -7.018 -3.350 2.633 1.00 89.62 98 ALA A CA 1
ATOM 704 C C . ALA A 1 98 ? -5.952 -2.949 3.655 1.00 89.62 98 ALA A C 1
ATOM 706 O O . ALA A 1 98 ? -6.024 -1.859 4.216 1.00 89.62 98 ALA A O 1
ATOM 707 N N . GLY A 1 99 ? -4.950 -3.794 3.905 1.00 84.06 99 GLY A N 1
ATOM 708 C CA . GLY A 1 99 ? -3.894 -3.513 4.881 1.00 84.06 99 GLY A CA 1
ATOM 709 C C . GLY A 1 99 ? -3.101 -2.241 4.567 1.00 84.06 99 GLY A C 1
ATOM 710 O O . GLY A 1 99 ? -2.667 -1.539 5.477 1.00 84.06 99 GLY A O 1
ATOM 711 N N . GLU A 1 100 ? -3.007 -1.890 3.288 1.00 87.44 100 GLU A N 1
ATOM 712 C CA . GLU A 1 100 ? -2.352 -0.691 2.770 1.00 87.44 100 GLU A CA 1
ATOM 713 C C . GLU A 1 100 ? -3.117 0.604 3.106 1.00 87.44 100 GLU A C 1
ATOM 715 O O . GLU A 1 100 ? -2.594 1.704 2.939 1.00 87.44 100 GLU A O 1
ATOM 720 N N . LEU A 1 101 ? -4.350 0.506 3.617 1.00 93.19 101 LEU A N 1
ATOM 721 C CA . LEU A 1 101 ? -5.134 1.661 4.057 1.00 93.19 101 LEU A CA 1
ATOM 722 C C . LEU A 1 101 ? -4.620 2.248 5.377 1.00 93.19 101 LEU A C 1
ATOM 724 O O . LEU A 1 101 ? -4.829 3.435 5.632 1.00 93.19 101 LEU A O 1
ATOM 728 N N . ALA A 1 102 ? -3.960 1.450 6.226 1.00 93.62 102 ALA A N 1
ATOM 729 C CA . ALA A 1 102 ? -3.522 1.906 7.546 1.00 93.62 102 ALA A CA 1
ATOM 730 C C . ALA A 1 102 ? -2.524 3.081 7.474 1.00 93.62 102 ALA A C 1
ATOM 732 O O . ALA A 1 102 ? -2.775 4.092 8.132 1.00 93.62 102 ALA A O 1
ATOM 733 N N . PRO A 1 103 ? -1.477 3.051 6.624 1.00 93.06 103 PRO A N 1
ATOM 734 C CA . PRO A 1 103 ? -0.628 4.221 6.399 1.00 93.06 103 PRO A CA 1
ATOM 735 C C . PRO A 1 103 ? -1.382 5.464 5.897 1.00 93.06 103 PRO A C 1
ATOM 737 O O . PRO A 1 103 ? -1.046 6.574 6.305 1.00 93.06 103 PRO A O 1
ATOM 740 N N . ILE A 1 104 ? -2.421 5.314 5.061 1.00 95.81 104 ILE A N 1
ATOM 741 C CA . ILE A 1 104 ? -3.231 6.455 4.584 1.00 95.81 104 ILE A CA 1
ATOM 742 C C . ILE A 1 104 ? -4.029 7.073 5.737 1.00 95.81 104 ILE A C 1
ATOM 744 O O . ILE A 1 104 ? -4.075 8.295 5.884 1.00 95.81 104 ILE A O 1
ATOM 748 N N . ALA A 1 105 ? -4.637 6.240 6.583 1.00 95.69 105 ALA A N 1
ATOM 749 C CA . ALA A 1 105 ? -5.324 6.717 7.777 1.00 95.69 105 ALA A CA 1
ATOM 750 C C . ALA A 1 105 ? -4.354 7.439 8.730 1.00 95.69 105 ALA A C 1
ATOM 752 O O . ALA A 1 105 ? -4.710 8.472 9.293 1.00 95.69 105 ALA A O 1
ATOM 753 N N . GLY A 1 106 ? -3.118 6.948 8.858 1.00 94.88 106 GLY A N 1
ATOM 754 C CA . GLY A 1 106 ? -2.055 7.615 9.611 1.00 94.88 106 GLY A CA 1
ATOM 755 C C . GLY A 1 106 ? -1.647 8.964 9.028 1.00 94.88 106 GLY A C 1
ATOM 756 O O . GLY A 1 106 ? -1.540 9.942 9.767 1.00 94.88 106 GLY A O 1
ATOM 757 N N . LEU A 1 107 ? -1.489 9.042 7.702 1.00 96.00 107 LEU A N 1
ATOM 758 C CA . LEU A 1 107 ? -1.226 10.293 6.989 1.00 96.00 107 LEU A CA 1
ATOM 759 C C . LEU A 1 107 ? -2.300 11.337 7.305 1.00 96.00 107 LEU A C 1
ATOM 761 O O . LEU A 1 107 ? -1.958 12.468 7.632 1.00 96.00 107 LEU A O 1
ATOM 765 N N . LEU A 1 108 ? -3.582 10.965 7.263 1.00 96.88 108 LEU A N 1
ATOM 766 C CA . LEU A 1 108 ? -4.687 11.885 7.554 1.00 96.88 108 LEU A CA 1
ATOM 767 C C . LEU A 1 108 ? -4.857 12.187 9.046 1.00 96.88 108 LEU A C 1
ATOM 769 O O . LEU A 1 108 ? -5.360 13.252 9.391 1.00 96.88 108 LEU A O 1
ATOM 773 N N . ALA A 1 109 ? -4.413 11.302 9.940 1.00 94.19 109 ALA A N 1
ATOM 774 C CA . ALA A 1 109 ? -4.344 11.610 11.366 1.00 94.19 109 ALA A CA 1
ATOM 775 C C . ALA A 1 109 ? -3.294 12.699 11.654 1.00 94.19 109 ALA A C 1
ATOM 777 O O . ALA A 1 109 ? -3.549 13.598 12.454 1.00 94.19 109 ALA A O 1
ATOM 778 N N . ALA A 1 110 ? -2.137 12.642 10.985 1.00 93.38 110 ALA A N 1
ATOM 779 C CA . ALA A 1 110 ? -1.072 13.641 11.103 1.00 93.38 110 ALA A CA 1
ATOM 780 C C . ALA A 1 110 ? -1.353 14.923 10.296 1.00 93.38 110 ALA A C 1
ATOM 782 O O . ALA A 1 110 ? -1.016 16.024 10.729 1.00 93.38 110 ALA A O 1
ATOM 783 N N . HIS A 1 111 ? -2.000 14.787 9.138 1.00 95.31 111 HIS A N 1
ATOM 784 C CA . HIS A 1 111 ? -2.309 15.868 8.205 1.00 95.31 111 HIS A CA 1
ATOM 785 C C . HIS A 1 111 ? -3.794 15.828 7.798 1.00 95.31 111 HIS A C 1
ATOM 787 O O . HIS A 1 111 ? -4.114 15.434 6.676 1.00 95.31 111 HIS A O 1
ATOM 793 N N . PRO A 1 112 ? -4.727 16.277 8.663 1.00 95.19 112 PRO A N 1
ATOM 794 C CA . PRO A 1 112 ? -6.171 16.180 8.396 1.00 95.19 112 PRO A CA 1
ATOM 795 C C . PRO A 1 112 ? -6.654 16.927 7.148 1.00 95.19 112 PRO A C 1
ATOM 797 O O . PRO A 1 112 ? -7.724 16.634 6.625 1.00 95.19 112 PRO A O 1
ATOM 800 N N . GLN A 1 113 ? -5.875 17.905 6.684 1.00 95.81 113 GLN A N 1
ATOM 801 C CA . GLN A 1 113 ? -6.153 18.709 5.492 1.00 95.81 113 GLN A CA 1
ATOM 802 C C . GLN A 1 113 ? -5.373 18.236 4.258 1.00 95.81 113 GLN A C 1
ATOM 804 O O . GLN A 1 113 ? -5.328 18.959 3.266 1.00 95.81 113 GLN A O 1
ATOM 809 N N . PHE A 1 114 ? -4.724 17.067 4.314 1.00 97.19 114 PHE A N 1
ATOM 810 C CA . PHE A 1 114 ? -3.996 16.536 3.167 1.00 97.19 114 PHE A CA 1
ATOM 811 C C . PHE A 1 114 ? -4.936 16.377 1.969 1.00 97.19 114 PHE A C 1
ATOM 813 O O . PHE A 1 114 ? -5.919 15.634 2.014 1.00 97.19 114 PHE A O 1
ATOM 820 N N . ASP A 1 115 ? -4.594 17.076 0.893 1.00 97.12 115 ASP A N 1
ATOM 821 C CA . ASP A 1 115 ? -5.225 16.974 -0.411 1.00 97.12 115 ASP A CA 1
ATOM 822 C C . ASP A 1 115 ? -4.106 16.753 -1.428 1.00 97.12 115 ASP A C 1
ATOM 824 O O . ASP A 1 115 ? -3.249 17.610 -1.643 1.00 97.12 115 ASP A O 1
ATOM 828 N N . GLY A 1 116 ? -4.059 15.553 -1.992 1.00 97.62 116 GLY A N 1
ATOM 829 C CA . GLY A 1 116 ? -2.952 15.136 -2.843 1.00 97.62 116 GLY A CA 1
ATOM 830 C C . GLY A 1 116 ? -3.083 13.685 -3.270 1.00 97.62 116 GLY A C 1
ATOM 831 O O . GLY A 1 116 ? -4.194 13.158 -3.404 1.00 97.62 116 GLY A O 1
ATOM 832 N N . VAL A 1 117 ? -1.948 13.033 -3.490 1.00 98.38 117 VAL A N 1
ATOM 833 C CA . VAL A 1 117 ? -1.887 11.614 -3.837 1.00 98.38 117 VAL A CA 1
ATOM 834 C C . VAL A 1 117 ? -1.013 10.868 -2.844 1.00 98.38 117 VAL A C 1
ATOM 836 O O . VAL A 1 117 ? 0.123 11.255 -2.593 1.00 98.38 117 VAL A O 1
ATOM 839 N N . ALA A 1 118 ? -1.538 9.782 -2.287 1.00 97.62 118 ALA A N 1
ATOM 840 C CA . ALA A 1 118 ? -0.752 8.823 -1.530 1.00 97.62 118 ALA A CA 1
ATOM 841 C C . ALA A 1 118 ? -0.226 7.745 -2.488 1.00 97.62 118 ALA A C 1
ATOM 843 O O . ALA A 1 118 ? -1.012 7.009 -3.083 1.00 97.62 118 ALA A O 1
ATOM 844 N N . LEU A 1 119 ? 1.092 7.662 -2.651 1.00 97.12 119 LEU A N 1
ATOM 845 C CA . LEU A 1 119 ? 1.760 6.554 -3.321 1.00 97.12 119 LEU A CA 1
ATOM 846 C C . LEU A 1 119 ? 2.066 5.476 -2.283 1.00 97.12 119 LEU A C 1
ATOM 848 O O . LEU A 1 119 ? 3.016 5.606 -1.515 1.00 97.12 119 LEU A O 1
ATOM 852 N N . LEU A 1 120 ? 1.273 4.412 -2.276 1.00 94.19 120 LEU A N 1
ATOM 853 C CA . LEU A 1 120 ? 1.583 3.197 -1.534 1.00 94.19 120 LEU A CA 1
ATOM 854 C C . LEU A 1 120 ? 2.626 2.410 -2.324 1.00 94.19 120 LEU A C 1
ATOM 856 O O . LEU A 1 120 ? 2.348 2.004 -3.450 1.00 94.19 120 LEU A O 1
ATOM 860 N N . THR A 1 121 ? 3.810 2.190 -1.766 1.00 91.56 121 THR A N 1
ATOM 861 C CA . THR A 1 121 ? 4.815 1.294 -2.355 1.00 91.56 121 THR A CA 1
ATOM 862 C C . THR A 1 121 ? 4.628 -0.129 -1.822 1.00 91.56 121 THR A C 1
ATOM 864 O O . THR A 1 121 ? 4.091 -0.353 -0.735 1.00 91.56 121 THR A O 1
ATOM 867 N N . GLY A 1 122 ? 5.077 -1.118 -2.588 1.00 86.88 122 GLY A N 1
ATOM 868 C CA . GLY A 1 122 ? 4.928 -2.527 -2.243 1.00 86.88 122 GLY A CA 1
ATOM 869 C C . GLY A 1 122 ? 5.080 -3.405 -3.480 1.00 86.88 122 GLY A C 1
ATOM 870 O O . GLY A 1 122 ? 5.440 -2.888 -4.537 1.00 86.88 122 GLY A O 1
ATOM 871 N N . PRO A 1 123 ? 4.788 -4.716 -3.381 1.00 86.69 123 PRO A N 1
ATOM 872 C CA . PRO A 1 123 ? 4.718 -5.599 -4.550 1.00 86.69 123 PRO A CA 1
ATOM 873 C 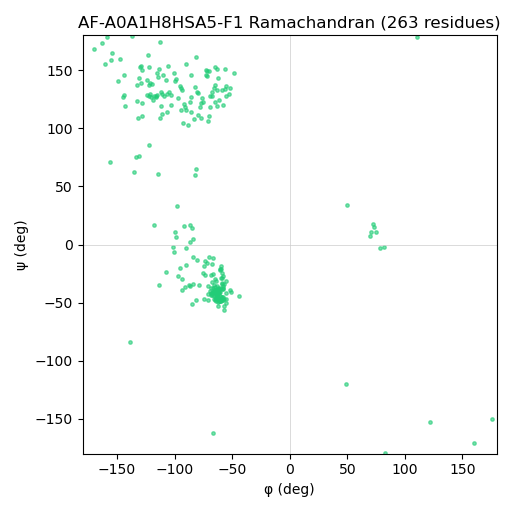C . PRO A 1 123 ? 3.817 -5.008 -5.642 1.00 86.69 123 PRO A C 1
ATOM 875 O O . PRO A 1 123 ? 4.173 -4.968 -6.820 1.00 86.69 123 PRO A O 1
ATOM 878 N N . ARG A 1 124 ? 2.692 -4.433 -5.220 1.00 89.44 124 ARG A N 1
ATOM 879 C CA . ARG A 1 124 ? 1.890 -3.535 -6.040 1.00 89.44 124 ARG A CA 1
ATOM 880 C C . ARG A 1 124 ? 2.040 -2.134 -5.494 1.00 89.44 124 ARG A C 1
ATOM 882 O O . ARG A 1 124 ? 1.865 -1.922 -4.296 1.00 89.44 124 ARG A O 1
ATOM 889 N N . SER A 1 125 ? 2.393 -1.200 -6.363 1.00 93.75 125 SER A N 1
ATOM 890 C CA . SER A 1 125 ? 2.300 0.211 -6.024 1.00 93.75 125 SER A CA 1
ATOM 891 C C . SER A 1 125 ? 0.887 0.699 -6.313 1.00 93.75 125 SER A C 1
ATOM 893 O O . SER A 1 125 ? 0.245 0.241 -7.262 1.00 93.75 125 SER A O 1
ATOM 895 N N . HIS A 1 126 ? 0.395 1.629 -5.501 1.00 95.81 126 HIS A N 1
ATOM 896 C CA . HIS A 1 126 ? -0.923 2.223 -5.679 1.00 95.81 126 HIS A CA 1
ATOM 897 C C . HIS A 1 126 ? -0.841 3.741 -5.574 1.00 95.81 126 HIS A C 1
ATOM 899 O O . HIS A 1 126 ? -0.417 4.277 -4.555 1.00 95.81 126 HIS A O 1
ATOM 905 N N . TRP A 1 127 ? -1.296 4.433 -6.613 1.00 97.81 127 TRP A N 1
ATOM 906 C CA . TRP A 1 127 ? -1.467 5.881 -6.624 1.00 97.81 127 TRP A CA 1
ATOM 907 C C . TRP A 1 127 ? -2.894 6.197 -6.208 1.00 97.81 127 TRP A C 1
ATOM 909 O O . TRP A 1 127 ? -3.825 5.990 -6.985 1.00 97.81 127 TRP A O 1
ATOM 919 N N . VAL A 1 128 ? -3.077 6.654 -4.973 1.00 98.19 128 VAL A N 1
ATOM 920 C CA . VAL A 1 128 ? -4.387 6.864 -4.352 1.00 98.19 128 VAL A CA 1
ATOM 921 C C . VAL A 1 128 ? -4.681 8.355 -4.263 1.00 98.19 128 VAL A C 1
ATOM 923 O O . VAL A 1 128 ? -4.011 9.083 -3.531 1.00 98.19 128 VAL A O 1
ATOM 926 N N . ARG A 1 129 ? -5.695 8.830 -4.990 1.00 98.38 129 ARG A N 1
ATOM 927 C CA . ARG A 1 129 ? -6.134 10.228 -4.917 1.00 98.38 129 ARG A CA 1
ATOM 928 C C . ARG A 1 129 ? -6.910 10.457 -3.622 1.00 98.38 129 ARG A C 1
ATOM 930 O O . ARG A 1 129 ? -7.935 9.809 -3.407 1.00 98.38 129 ARG A O 1
ATOM 937 N N . ILE A 1 130 ? -6.439 11.402 -2.809 1.00 98.38 130 ILE A N 1
ATOM 938 C CA . ILE A 1 130 ? -7.065 11.808 -1.548 1.00 98.38 130 ILE A CA 1
ATOM 939 C C . ILE A 1 130 ? -7.545 13.254 -1.652 1.00 98.38 130 ILE A C 1
ATOM 941 O O . ILE A 1 130 ? -6.766 14.137 -2.009 1.00 98.38 130 ILE A O 1
ATOM 945 N N . SER A 1 131 ? -8.807 13.502 -1.316 1.00 97.62 131 SER A N 1
ATOM 946 C CA . SER A 1 131 ? -9.370 14.851 -1.210 1.00 97.62 131 SER A CA 1
ATOM 947 C C . SER A 1 131 ? -10.462 14.877 -0.149 1.00 97.62 131 SER A C 1
ATOM 949 O O . SER A 1 131 ? -11.207 13.911 -0.011 1.00 97.62 131 SER A O 1
ATOM 951 N N . ALA A 1 132 ? -10.530 15.955 0.637 1.00 96.38 132 ALA A N 1
ATOM 952 C CA . ALA A 1 132 ? -11.508 16.128 1.720 1.00 96.38 132 ALA A CA 1
ATOM 953 C C . ALA A 1 132 ? -11.614 14.930 2.699 1.00 96.38 132 ALA A C 1
ATOM 955 O O . ALA A 1 132 ? -12.688 14.625 3.213 1.00 96.38 132 ALA A O 1
ATOM 956 N N . GLY A 1 133 ? -10.497 14.239 2.964 1.00 96.69 133 GLY A N 1
ATOM 957 C CA . GLY A 1 133 ? -10.466 13.050 3.828 1.00 96.69 133 GLY A CA 1
ATOM 958 C C . GLY A 1 133 ? -11.049 11.778 3.196 1.00 96.69 133 GLY A C 1
ATOM 959 O O . GLY A 1 133 ? -11.238 10.776 3.892 1.00 96.69 133 GLY A O 1
ATOM 960 N N . GLU A 1 134 ? -11.316 11.785 1.892 1.00 98.06 134 GLU A N 1
ATOM 961 C CA . GLU A 1 134 ? -11.831 10.651 1.129 1.00 98.06 134 GLU A CA 1
ATOM 962 C C . GLU A 1 134 ? -10.783 10.085 0.171 1.00 98.06 134 GLU A C 1
ATOM 964 O O . GLU A 1 134 ? -9.991 10.813 -0.424 1.00 98.06 134 GLU A O 1
ATOM 969 N N . ILE A 1 135 ? -10.823 8.767 -0.013 1.00 98.44 135 ILE A N 1
ATOM 970 C CA . ILE A 1 135 ? -10.200 8.085 -1.143 1.00 98.44 135 ILE A CA 1
ATOM 971 C C . ILE A 1 135 ? -11.137 8.255 -2.333 1.00 98.44 135 ILE A C 1
ATOM 973 O O . ILE A 1 135 ? -12.226 7.681 -2.339 1.00 98.44 135 ILE A O 1
ATOM 977 N N . CYS A 1 136 ? -10.721 9.027 -3.335 1.00 98.25 136 CYS A N 1
ATOM 978 C CA . CYS A 1 136 ? -11.547 9.306 -4.507 1.00 98.25 136 CYS A CA 1
ATOM 979 C C . CYS A 1 136 ? -11.489 8.167 -5.530 1.00 98.25 136 CYS A C 1
ATOM 981 O O . CYS A 1 136 ? -12.517 7.750 -6.053 1.00 98.25 136 CYS A O 1
ATOM 983 N N . HIS A 1 137 ? -10.276 7.708 -5.837 1.00 98.12 137 HIS A N 1
ATOM 984 C CA . HIS A 1 137 ? -9.968 6.627 -6.774 1.00 98.12 137 HIS A CA 1
ATOM 985 C C . HIS A 1 137 ? -8.484 6.252 -6.641 1.00 98.12 137 HIS A C 1
ATOM 987 O O . HIS A 1 137 ? -7.702 6.986 -6.025 1.00 98.12 137 HIS A O 1
ATOM 993 N N . PHE A 1 138 ? -8.070 5.139 -7.240 1.00 97.62 138 PHE A N 1
ATOM 994 C CA . PHE A 1 138 ? -6.669 4.727 -7.260 1.00 97.62 138 PHE A CA 1
ATOM 995 C C . PHE A 1 138 ? -6.273 3.978 -8.535 1.00 97.62 138 PHE A C 1
ATOM 997 O O . PHE A 1 138 ? -7.114 3.433 -9.245 1.00 97.62 138 PHE A O 1
ATOM 1004 N N . HIS A 1 139 ? -4.975 3.936 -8.826 1.00 97.12 139 HIS A N 1
ATOM 1005 C CA . HIS A 1 139 ? -4.410 3.134 -9.913 1.00 97.12 139 HIS A CA 1
ATOM 1006 C C . HIS A 1 139 ? -3.259 2.288 -9.395 1.00 97.12 139 HIS A C 1
ATOM 1008 O O . HIS A 1 139 ? -2.459 2.770 -8.597 1.00 97.12 139 HIS A O 1
ATOM 1014 N N . SER A 1 140 ? -3.177 1.037 -9.844 1.00 95.44 140 SER A N 1
ATOM 1015 C CA . SER A 1 140 ? -2.191 0.080 -9.336 1.00 95.44 140 SER A CA 1
ATOM 1016 C C . SER A 1 140 ? -1.197 -0.317 -10.418 1.00 95.44 140 SER A C 1
ATOM 1018 O O . SER A 1 140 ? -1.593 -0.487 -11.570 1.00 95.44 140 SER A O 1
ATOM 1020 N N . PHE A 1 141 ? 0.061 -0.535 -10.046 1.00 96.06 141 PHE A N 1
ATOM 1021 C CA . PHE A 1 141 ? 1.106 -1.022 -10.946 1.00 96.06 141 PHE A CA 1
ATOM 1022 C C . PHE A 1 141 ? 1.833 -2.224 -10.338 1.00 96.06 141 PHE A C 1
ATOM 1024 O O . PHE A 1 141 ? 1.900 -2.387 -9.122 1.00 96.06 141 PHE A O 1
ATOM 1031 N N . LEU A 1 142 ? 2.388 -3.075 -11.203 1.00 94.75 142 LEU A N 1
ATOM 1032 C CA . LEU A 1 142 ? 3.141 -4.280 -10.821 1.00 94.75 142 LEU A CA 1
ATOM 1033 C C . LEU A 1 142 ? 4.645 -4.015 -10.678 1.00 94.75 142 LEU A C 1
ATOM 1035 O O . LEU A 1 142 ? 5.444 -4.945 -10.712 1.00 94.75 142 LEU A O 1
ATOM 1039 N N . THR A 1 143 ? 5.060 -2.755 -10.582 1.00 94.56 143 THR A N 1
ATOM 1040 C CA . THR A 1 143 ? 6.476 -2.376 -10.638 1.00 94.56 143 THR A CA 1
ATOM 1041 C C . THR A 1 143 ? 7.280 -2.999 -9.508 1.00 94.56 143 THR A C 1
ATOM 1043 O O . THR A 1 143 ? 8.385 -3.463 -9.758 1.00 94.56 143 THR A O 1
ATOM 1046 N N . GLY A 1 144 ? 6.723 -3.090 -8.297 1.00 91.75 144 GLY A N 1
ATOM 1047 C CA . GLY A 1 144 ? 7.381 -3.769 -7.179 1.00 91.75 144 GLY A CA 1
ATOM 1048 C C . GLY A 1 144 ? 7.577 -5.268 -7.415 1.00 91.75 144 GLY A C 1
ATOM 1049 O O . GLY A 1 144 ? 8.681 -5.770 -7.230 1.00 91.75 144 GLY A O 1
ATOM 1050 N N . GLU A 1 145 ? 6.543 -5.978 -7.879 1.00 91.19 145 GLU A N 1
ATOM 1051 C CA . GLU A 1 145 ? 6.610 -7.397 -8.268 1.00 91.19 145 GLU A CA 1
ATOM 1052 C C . GLU A 1 145 ? 7.647 -7.615 -9.386 1.00 91.19 145 GLU A C 1
ATOM 1054 O O . GLU A 1 145 ? 8.483 -8.516 -9.301 1.00 91.19 145 GLU A O 1
ATOM 1059 N N . LEU A 1 146 ? 7.647 -6.758 -10.411 1.00 93.00 146 LEU A N 1
ATOM 1060 C CA . LEU A 1 146 ? 8.606 -6.822 -11.516 1.00 93.00 146 LEU A CA 1
ATOM 1061 C C . LEU A 1 146 ? 10.036 -6.506 -11.066 1.00 93.00 146 LEU A C 1
ATOM 1063 O O . LEU A 1 146 ? 10.972 -7.140 -11.548 1.00 93.00 146 LEU A O 1
ATOM 1067 N N . LEU A 1 147 ? 10.224 -5.565 -10.139 1.00 91.75 147 LEU A N 1
ATOM 1068 C CA . LEU A 1 147 ? 11.531 -5.274 -9.553 1.00 91.75 147 LEU A CA 1
ATOM 1069 C C . LEU A 1 147 ? 12.042 -6.452 -8.738 1.00 91.75 147 LEU A C 1
ATOM 1071 O O . LEU A 1 147 ? 13.177 -6.863 -8.945 1.00 91.75 147 LEU A O 1
ATOM 1075 N N . ALA A 1 148 ? 11.210 -7.033 -7.876 1.00 89.31 148 ALA A N 1
ATOM 1076 C CA . ALA A 1 148 ? 11.585 -8.205 -7.094 1.00 89.31 148 ALA A CA 1
ATOM 1077 C C . ALA A 1 148 ? 12.005 -9.380 -7.995 1.00 89.31 148 ALA A C 1
ATOM 1079 O O . ALA A 1 148 ? 12.964 -10.082 -7.684 1.00 89.31 148 ALA A O 1
ATOM 1080 N N . LEU A 1 149 ? 11.326 -9.559 -9.134 1.00 89.88 149 LEU A N 1
ATOM 1081 C CA . LEU A 1 149 ? 11.632 -10.615 -10.097 1.00 89.88 149 LEU A CA 1
ATOM 1082 C C . LEU A 1 149 ? 12.902 -10.341 -10.917 1.00 89.88 149 LEU A C 1
ATOM 1084 O O . LEU A 1 149 ? 13.721 -11.236 -11.106 1.00 89.88 149 LEU A O 1
ATOM 1088 N N . LEU A 1 150 ? 13.051 -9.129 -11.456 1.00 89.19 150 LEU A N 1
ATOM 1089 C CA . LEU A 1 150 ? 14.092 -8.802 -12.441 1.00 89.19 150 LEU A CA 1
ATOM 1090 C C . LEU A 1 150 ? 15.347 -8.184 -11.813 1.00 89.19 150 LEU A C 1
ATOM 1092 O O . LEU A 1 150 ? 16.403 -8.122 -12.442 1.00 89.19 150 LEU A O 1
ATOM 1096 N N . SER A 1 151 ? 15.238 -7.645 -10.604 1.00 88.44 151 SER A N 1
ATOM 1097 C CA . SER A 1 151 ? 16.299 -6.904 -9.933 1.00 88.44 151 SER A CA 1
ATOM 1098 C C . SER A 1 151 ? 16.116 -6.914 -8.407 1.00 88.44 151 SER A C 1
ATOM 1100 O O . SER A 1 151 ? 15.839 -5.862 -7.828 1.00 88.44 151 SER A O 1
ATOM 1102 N N . PRO A 1 152 ? 16.324 -8.061 -7.735 1.00 83.31 152 PRO A N 1
ATOM 1103 C CA . PRO A 1 152 ? 16.156 -8.173 -6.281 1.00 83.31 152 PRO A CA 1
ATOM 1104 C C . PRO A 1 152 ? 17.058 -7.214 -5.484 1.00 83.31 152 PRO A C 1
ATOM 1106 O O . PRO A 1 152 ? 16.705 -6.819 -4.379 1.00 83.31 152 PRO A O 1
ATOM 1109 N N . GLU A 1 153 ? 18.182 -6.780 -6.064 1.00 86.31 153 GLU A N 1
ATOM 1110 C CA . GLU A 1 153 ? 19.105 -5.784 -5.497 1.00 86.31 153 GLU A CA 1
ATOM 1111 C C . GLU A 1 153 ? 18.874 -4.363 -6.062 1.00 86.31 153 GLU A C 1
ATOM 1113 O O . GLU A 1 153 ? 19.816 -3.600 -6.281 1.00 86.31 153 GLU A O 1
ATOM 1118 N N . ALA A 1 154 ? 17.623 -4.006 -6.384 1.00 86.19 154 ALA A N 1
ATOM 1119 C CA . ALA A 1 154 ? 17.268 -2.680 -6.900 1.00 86.19 154 ALA A CA 1
ATOM 1120 C C . ALA A 1 154 ? 17.804 -1.546 -6.001 1.00 86.19 154 ALA A C 1
ATOM 1122 O O . ALA A 1 154 ? 17.683 -1.586 -4.779 1.00 86.19 154 ALA A O 1
ATOM 1123 N N . THR A 1 155 ? 18.394 -0.522 -6.621 1.00 88.94 155 THR A N 1
ATOM 1124 C CA . THR A 1 155 ? 19.102 0.563 -5.926 1.00 88.94 155 THR A CA 1
ATOM 1125 C C . THR A 1 155 ? 19.122 1.844 -6.769 1.00 88.94 155 THR A C 1
ATOM 1127 O O . THR A 1 155 ? 18.867 1.804 -7.970 1.00 88.94 155 THR A O 1
ATOM 1130 N N . GLU A 1 156 ? 19.452 2.977 -6.153 1.00 86.50 156 GLU A N 1
ATOM 1131 C CA . GLU A 1 156 ? 19.603 4.299 -6.784 1.00 86.50 156 GLU A CA 1
ATOM 1132 C C . GLU A 1 156 ? 21.008 4.559 -7.366 1.00 86.50 156 GLU A C 1
ATOM 1134 O O . GLU A 1 156 ? 21.393 5.700 -7.620 1.00 86.50 156 GLU A O 1
ATOM 1139 N N . GLY A 1 157 ? 21.799 3.499 -7.553 1.00 89.25 157 GLY A N 1
ATOM 1140 C CA . GLY A 1 157 ? 23.188 3.573 -8.006 1.00 89.25 157 GLY A CA 1
ATOM 1141 C C . GLY A 1 157 ? 23.392 4.069 -9.446 1.00 89.25 157 GLY A C 1
ATOM 1142 O O . GLY A 1 157 ? 22.527 4.669 -10.088 1.00 89.25 157 GLY A O 1
ATOM 1143 N N . GLU A 1 158 ? 24.581 3.798 -9.984 1.00 92.44 158 GLU A N 1
ATOM 1144 C CA . GLU A 1 158 ? 25.002 4.309 -11.291 1.00 92.44 158 GLU A CA 1
ATOM 1145 C C . GLU A 1 158 ? 24.015 3.960 -12.422 1.00 92.44 158 GLU A C 1
ATOM 1147 O O . GLU A 1 158 ? 23.631 2.807 -12.635 1.00 92.44 158 GLU A O 1
ATOM 1152 N N . GLY A 1 159 ? 23.605 4.984 -13.174 1.00 93.75 159 GLY A N 1
ATOM 1153 C CA . GLY A 1 159 ? 22.678 4.852 -14.296 1.00 93.75 159 GLY A CA 1
ATOM 1154 C C . GLY A 1 159 ? 21.192 4.806 -13.922 1.00 93.75 159 GLY A C 1
ATOM 1155 O O . GLY A 1 159 ? 20.374 4.782 -14.839 1.00 93.75 159 GLY A O 1
ATOM 1156 N N . PHE A 1 160 ? 20.817 4.844 -12.635 1.00 95.62 160 PHE A N 1
ATOM 1157 C CA . PHE A 1 160 ? 19.408 4.921 -12.217 1.00 95.62 160 PHE A CA 1
ATOM 1158 C C . PHE A 1 160 ? 18.700 6.150 -12.805 1.00 95.62 160 PHE A C 1
ATOM 1160 O O . PHE A 1 160 ? 17.707 6.013 -13.517 1.00 95.62 160 PHE A O 1
ATOM 1167 N N . ALA A 1 161 ? 19.234 7.349 -12.549 1.00 96.38 161 ALA A N 1
ATOM 1168 C CA . ALA A 1 161 ? 18.602 8.608 -12.949 1.00 96.38 161 ALA A CA 1
ATOM 1169 C C . ALA A 1 161 ? 18.500 8.769 -14.477 1.00 96.38 161 ALA A C 1
ATOM 1171 O O . ALA A 1 161 ? 17.478 9.231 -14.981 1.00 96.38 161 ALA A O 1
ATOM 1172 N N . GLU A 1 162 ? 19.537 8.350 -15.213 1.00 96.75 162 GLU A N 1
ATOM 1173 C CA . GLU A 1 162 ? 19.548 8.353 -16.682 1.00 96.75 162 GLU A CA 1
ATOM 1174 C C . GLU A 1 162 ? 18.457 7.423 -17.233 1.00 96.75 162 GLU A C 1
ATOM 1176 O O . GLU A 1 162 ? 17.602 7.858 -18.004 1.00 96.75 162 GLU A O 1
ATOM 1181 N N . ALA A 1 163 ? 18.434 6.167 -16.774 1.00 96.94 163 ALA A N 1
ATOM 1182 C CA . ALA A 1 163 ? 17.448 5.176 -17.192 1.00 96.94 163 ALA A CA 1
ATOM 1183 C C . ALA A 1 163 ? 16.011 5.603 -16.854 1.00 96.94 163 ALA A C 1
ATOM 1185 O O . ALA A 1 163 ? 15.103 5.442 -17.672 1.00 96.94 163 ALA A O 1
ATOM 1186 N N . LEU A 1 164 ? 15.807 6.187 -15.671 1.00 97.50 164 LEU A N 1
ATOM 1187 C CA . LEU A 1 164 ? 14.518 6.730 -15.255 1.00 97.50 164 LEU A CA 1
ATOM 1188 C C . LEU A 1 164 ? 14.063 7.866 -16.165 1.00 97.50 164 LEU A C 1
ATOM 1190 O O . LEU A 1 164 ? 12.930 7.839 -16.643 1.00 97.50 164 LEU A O 1
ATOM 1194 N N . GLY A 1 165 ? 14.933 8.841 -16.438 1.00 97.19 165 GLY A N 1
ATOM 1195 C CA . GLY A 1 165 ? 14.623 9.960 -17.328 1.00 97.19 165 GLY A CA 1
ATOM 1196 C C . GLY A 1 165 ? 14.298 9.506 -18.754 1.00 97.19 165 GLY A C 1
ATOM 1197 O O . GLY A 1 165 ? 13.341 10.001 -19.362 1.00 97.19 165 GLY A O 1
ATOM 1198 N N . ASP A 1 166 ? 15.037 8.523 -19.270 1.00 96.62 166 ASP A N 1
ATOM 1199 C CA . ASP A 1 166 ? 14.792 7.935 -20.587 1.00 96.62 166 ASP A CA 1
ATOM 1200 C C . ASP A 1 166 ? 13.448 7.208 -20.655 1.00 96.62 166 ASP A C 1
ATOM 1202 O O . ASP A 1 166 ? 12.670 7.444 -21.586 1.00 96.62 166 ASP A O 1
ATOM 1206 N N . ALA A 1 167 ? 13.139 6.366 -19.665 1.00 97.75 167 ALA A N 1
ATOM 1207 C CA . ALA A 1 167 ? 11.864 5.661 -19.596 1.00 97.75 167 ALA A CA 1
ATOM 1208 C C . ALA A 1 167 ? 10.684 6.620 -19.407 1.00 97.75 167 ALA A C 1
ATOM 1210 O O . ALA A 1 167 ? 9.656 6.464 -20.067 1.00 97.75 167 ALA A O 1
ATOM 1211 N N . LEU A 1 168 ? 10.858 7.664 -18.595 1.00 97.12 168 LEU A N 1
ATOM 1212 C CA . LEU A 1 168 ? 9.847 8.692 -18.374 1.00 97.12 168 LEU A CA 1
ATOM 1213 C C . LEU A 1 168 ? 9.514 9.473 -19.656 1.00 97.12 168 LEU A C 1
ATOM 1215 O O . LEU A 1 168 ? 8.358 9.839 -19.906 1.00 97.12 168 LEU A O 1
ATOM 1219 N N . SER A 1 169 ? 10.540 9.757 -20.458 1.00 96.44 169 SER A N 1
ATOM 1220 C CA . SER A 1 169 ? 10.434 10.552 -21.685 1.00 96.44 169 SER A CA 1
ATOM 1221 C C . SER A 1 169 ? 9.988 9.717 -22.885 1.00 96.44 169 SER A C 1
ATOM 1223 O O . SER A 1 169 ? 9.290 10.214 -23.770 1.00 96.44 169 SER A O 1
ATOM 1225 N N . ARG A 1 170 ? 10.403 8.447 -22.949 1.00 96.19 170 ARG A N 1
ATOM 1226 C CA . ARG A 1 170 ? 10.180 7.539 -24.084 1.00 96.19 170 ARG A CA 1
ATOM 1227 C C . ARG A 1 170 ? 9.718 6.156 -23.595 1.00 96.19 170 ARG A C 1
ATOM 1229 O O . ARG A 1 170 ? 10.385 5.159 -23.884 1.00 96.19 170 ARG A O 1
ATOM 1236 N N . PRO A 1 171 ? 8.551 6.056 -22.929 1.00 95.75 171 PRO A N 1
ATOM 1237 C CA . PRO A 1 171 ? 8.10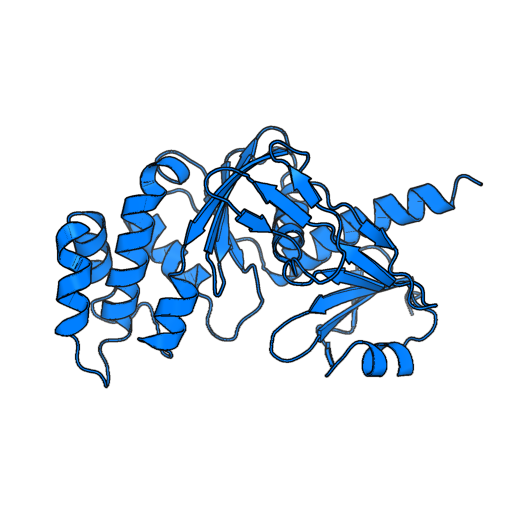6 4.811 -22.292 1.00 95.75 171 PRO A CA 1
ATOM 1238 C C . PRO A 1 171 ? 7.973 3.644 -23.281 1.00 95.75 171 PRO A C 1
ATOM 1240 O O . PRO A 1 171 ? 8.323 2.512 -22.964 1.00 95.75 171 PRO A O 1
ATOM 1243 N N . HIS A 1 172 ? 7.595 3.924 -24.531 1.00 93.69 172 HIS A N 1
ATOM 1244 C CA . HIS A 1 172 ? 7.511 2.932 -25.609 1.00 93.69 172 HIS A CA 1
ATOM 1245 C C . HIS A 1 172 ? 8.842 2.216 -25.931 1.00 93.69 172 HIS A C 1
ATOM 1247 O O . HIS A 1 172 ? 8.817 1.165 -26.564 1.00 93.69 172 HIS A O 1
ATOM 1253 N N . ARG A 1 173 ? 10.003 2.760 -25.526 1.00 94.19 173 ARG A N 1
ATOM 1254 C CA . ARG A 1 173 ? 11.323 2.130 -25.729 1.00 94.19 173 ARG A CA 1
ATOM 1255 C C . ARG A 1 173 ? 11.824 1.362 -24.511 1.00 94.19 173 ARG A C 1
ATOM 1257 O O . ARG A 1 173 ? 12.608 0.433 -24.676 1.00 94.19 173 ARG A O 1
ATOM 1264 N N . ALA A 1 174 ? 11.400 1.746 -23.309 1.00 93.94 174 ALA A N 1
ATOM 1265 C CA . ALA A 1 174 ? 11.994 1.261 -22.067 1.00 93.94 174 ALA A CA 1
ATOM 1266 C C . ALA A 1 174 ? 11.830 -0.252 -21.874 1.00 93.94 174 ALA A C 1
ATOM 1268 O O . ALA A 1 174 ? 12.763 -0.908 -21.422 1.00 93.94 174 ALA A O 1
ATOM 1269 N N . TYR A 1 175 ? 10.699 -0.829 -22.299 1.00 89.44 175 TYR A N 1
ATOM 1270 C CA . TYR A 1 175 ? 10.482 -2.275 -22.185 1.00 89.44 175 TYR A CA 1
ATOM 1271 C C . TYR A 1 175 ? 11.515 -3.091 -22.979 1.00 89.44 175 TYR A C 1
ATOM 1273 O O . TYR A 1 175 ? 12.058 -4.063 -22.467 1.00 89.44 175 TYR A O 1
ATOM 1281 N N . GLY A 1 176 ? 11.860 -2.657 -24.198 1.00 92.62 176 GLY A N 1
ATOM 1282 C CA . GLY A 1 176 ? 12.909 -3.304 -24.994 1.00 92.62 176 GLY A CA 1
ATOM 1283 C C . GLY A 1 176 ? 14.307 -3.141 -24.388 1.00 92.62 176 GLY A C 1
ATOM 1284 O O . GLY A 1 176 ? 15.124 -4.051 -24.478 1.00 92.62 176 GLY A O 1
ATOM 1285 N N . GLN A 1 177 ? 14.577 -2.018 -23.711 1.00 93.38 177 GLN A N 1
ATOM 1286 C CA . GLN A 1 177 ? 15.869 -1.786 -23.053 1.00 93.38 177 GLN A CA 1
ATOM 1287 C C . GLN A 1 177 ? 16.132 -2.765 -21.903 1.00 93.38 177 GLN A C 1
ATOM 1289 O O . GLN A 1 177 ? 17.288 -3.122 -21.675 1.00 93.38 177 GLN A O 1
ATOM 1294 N N . LEU A 1 178 ? 15.084 -3.255 -21.227 1.00 92.44 178 LEU A N 1
ATOM 1295 C CA . LEU A 1 178 ? 15.221 -4.264 -20.170 1.00 92.44 178 LEU A CA 1
ATOM 1296 C C . LEU A 1 178 ? 15.925 -5.536 -20.670 1.00 92.44 178 LEU A C 1
ATOM 1298 O O . LEU A 1 178 ? 16.701 -6.123 -19.922 1.00 92.44 178 LEU A O 1
ATOM 1302 N N . ALA A 1 179 ? 15.713 -5.927 -21.932 1.00 91.31 179 ALA A N 1
ATOM 1303 C CA . ALA A 1 179 ? 16.290 -7.140 -22.519 1.00 91.31 179 ALA A CA 1
ATOM 1304 C C . ALA A 1 179 ? 17.805 -7.052 -22.780 1.00 91.31 179 ALA A C 1
ATOM 1306 O O . ALA A 1 179 ? 18.450 -8.073 -23.006 1.00 91.31 179 ALA A O 1
ATOM 1307 N N . HIS A 1 180 ? 18.376 -5.846 -22.773 1.00 90.88 180 HIS A N 1
ATOM 1308 C CA . HIS A 1 180 ? 19.793 -5.616 -23.060 1.00 90.88 180 HIS A CA 1
ATOM 1309 C C . HIS A 1 180 ? 20.636 -5.390 -21.801 1.00 90.88 180 HIS A C 1
ATOM 1311 O O . HIS A 1 180 ? 21.851 -5.220 -21.903 1.00 90.88 180 HIS A O 1
ATOM 1317 N N . LEU A 1 181 ? 20.015 -5.372 -20.618 1.00 91.06 181 LEU A N 1
ATOM 1318 C CA . LEU A 1 181 ? 20.734 -5.238 -19.356 1.00 91.06 181 LEU A CA 1
ATOM 1319 C C . LEU A 1 181 ? 21.281 -6.606 -18.917 1.00 91.06 181 LEU A C 1
ATOM 1321 O O . LEU A 1 181 ? 20.550 -7.596 -18.987 1.00 91.06 181 LEU A O 1
ATOM 1325 N N . PRO A 1 182 ? 22.543 -6.682 -18.453 1.00 85.62 182 PRO A N 1
ATOM 1326 C CA . PRO A 1 182 ? 23.141 -7.941 -18.019 1.00 85.62 182 PRO A CA 1
ATOM 1327 C C . PRO A 1 182 ? 22.367 -8.512 -16.830 1.00 85.62 182 PRO A C 1
ATOM 1329 O O . PRO A 1 182 ? 21.899 -7.757 -15.983 1.00 85.62 182 PRO A O 1
ATOM 1332 N N . THR A 1 183 ? 22.224 -9.834 -16.751 1.00 77.62 183 THR A N 1
ATOM 1333 C CA . THR A 1 183 ? 21.504 -10.489 -15.646 1.00 77.62 183 THR A CA 1
ATOM 1334 C C . THR A 1 183 ? 22.175 -10.229 -14.301 1.00 77.62 183 THR A C 1
ATOM 1336 O O . THR A 1 183 ? 21.490 -9.911 -13.331 1.00 77.62 183 THR A O 1
ATOM 1339 N N . GLU A 1 184 ? 23.509 -10.292 -14.266 1.00 80.44 184 GLU A N 1
ATOM 1340 C CA . GLU A 1 184 ? 24.312 -9.893 -13.110 1.00 80.44 184 GLU A CA 1
ATOM 1341 C C . GLU A 1 184 ? 24.717 -8.417 -13.237 1.00 80.44 184 GLU A C 1
ATOM 1343 O O . GLU A 1 184 ? 25.341 -8.011 -14.221 1.00 80.44 184 GLU A O 1
ATOM 1348 N N . GLY A 1 185 ? 24.330 -7.595 -12.257 1.00 83.19 185 GLY A N 1
ATOM 1349 C CA . GLY A 1 185 ? 24.559 -6.148 -12.275 1.00 83.19 185 GLY A CA 1
ATOM 1350 C C . GLY A 1 185 ? 23.516 -5.358 -13.075 1.00 83.19 185 GLY A C 1
ATOM 1351 O O . GLY A 1 185 ? 22.551 -5.900 -13.599 1.00 83.19 185 GLY A O 1
ATOM 1352 N N . GLY A 1 186 ? 23.662 -4.031 -13.142 1.00 90.19 186 GLY A N 1
ATOM 1353 C CA . GLY A 1 186 ? 22.676 -3.157 -13.801 1.00 90.19 186 GLY A CA 1
ATOM 1354 C C . GLY A 1 186 ? 21.363 -2.980 -13.025 1.00 90.19 186 GLY A C 1
ATOM 1355 O O . GLY A 1 186 ? 20.386 -2.481 -13.586 1.00 90.19 186 GLY A O 1
ATOM 1356 N N . HIS A 1 187 ? 21.340 -3.350 -11.740 1.00 91.81 187 HIS A N 1
ATOM 1357 C CA . HIS A 1 187 ? 20.176 -3.232 -10.859 1.00 91.81 187 HIS A CA 1
ATOM 1358 C C . HIS A 1 187 ? 19.625 -1.805 -10.790 1.00 91.81 187 HIS A C 1
ATOM 1360 O O . HIS A 1 187 ? 18.419 -1.599 -10.896 1.00 91.81 187 HIS A O 1
ATOM 1366 N N . ALA A 1 188 ? 20.518 -0.815 -10.715 1.00 93.38 188 ALA A N 1
ATOM 1367 C CA . ALA A 1 188 ? 20.157 0.598 -10.737 1.00 93.38 188 ALA A CA 1
ATOM 1368 C C . ALA A 1 188 ? 19.478 1.020 -12.048 1.00 93.38 188 ALA A C 1
ATOM 1370 O O . ALA A 1 188 ? 18.414 1.635 -12.034 1.00 93.38 188 ALA A O 1
ATOM 1371 N N . ARG A 1 189 ? 20.029 0.622 -13.204 1.00 95.69 189 ARG A N 1
ATOM 1372 C CA . ARG A 1 189 ? 19.409 0.887 -14.514 1.00 95.69 189 ARG A CA 1
ATOM 1373 C C . ARG A 1 189 ? 18.053 0.188 -14.660 1.00 95.69 189 ARG A C 1
ATOM 1375 O O . ARG A 1 189 ? 17.110 0.821 -15.123 1.00 95.69 189 ARG A O 1
ATOM 1382 N N . ARG A 1 190 ? 17.920 -1.081 -14.242 1.00 95.25 190 ARG A N 1
ATOM 1383 C CA . ARG A 1 190 ? 16.627 -1.800 -14.244 1.00 95.25 190 ARG A CA 1
ATOM 1384 C C . ARG A 1 190 ? 15.593 -1.095 -13.372 1.00 95.25 190 ARG A C 1
ATOM 1386 O O . ARG A 1 190 ? 14.464 -0.901 -13.820 1.00 95.25 190 ARG A O 1
ATOM 1393 N N . ALA A 1 191 ? 15.994 -0.679 -12.171 1.00 94.88 191 ALA A N 1
ATOM 1394 C CA . ALA A 1 191 ? 15.153 0.090 -11.266 1.00 94.88 191 ALA A CA 1
ATOM 1395 C C . ALA A 1 191 ? 14.693 1.408 -11.896 1.00 94.88 191 ALA A C 1
ATOM 1397 O O . ALA A 1 191 ? 13.494 1.684 -11.922 1.00 94.88 191 ALA A O 1
ATOM 1398 N N . GLY A 1 192 ? 15.622 2.158 -12.493 1.00 96.19 192 GLY A N 1
ATOM 1399 C CA . GLY A 1 192 ? 15.318 3.394 -13.205 1.00 96.19 192 GLY A CA 1
ATOM 1400 C C . GLY A 1 192 ? 14.318 3.181 -14.343 1.00 96.19 192 GLY A C 1
ATOM 1401 O O . GLY A 1 192 ? 13.315 3.885 -14.402 1.00 96.19 192 GLY A O 1
ATOM 1402 N N . LEU A 1 193 ? 14.520 2.174 -15.201 1.00 97.44 193 LEU A N 1
ATOM 1403 C CA . LEU A 1 193 ? 13.604 1.883 -16.314 1.00 97.44 193 LEU A CA 1
ATOM 1404 C C . LEU A 1 193 ? 12.187 1.537 -15.840 1.00 97.44 193 LEU A C 1
ATOM 1406 O O . LEU A 1 193 ? 11.217 2.074 -16.373 1.00 97.44 193 LEU A O 1
ATOM 1410 N N . LEU A 1 194 ? 12.061 0.635 -14.862 1.00 96.69 194 LEU A N 1
ATOM 1411 C CA . LEU A 1 194 ? 10.761 0.163 -14.378 1.00 96.69 194 LEU A CA 1
ATOM 1412 C C . LEU A 1 194 ? 9.999 1.266 -13.632 1.00 96.69 194 LEU A C 1
ATOM 1414 O O . LEU A 1 194 ? 8.819 1.482 -13.903 1.00 96.69 194 LEU A O 1
ATOM 1418 N N . ILE A 1 195 ? 10.676 2.020 -12.764 1.00 96.56 195 ILE A N 1
ATOM 1419 C CA . ILE A 1 195 ? 10.056 3.149 -12.059 1.00 96.56 195 ILE A CA 1
ATOM 1420 C C . ILE A 1 195 ? 9.745 4.285 -13.036 1.00 96.56 195 ILE A C 1
ATOM 1422 O O . ILE A 1 195 ? 8.667 4.861 -12.969 1.00 96.56 195 ILE A O 1
ATOM 1426 N N . GLY A 1 196 ? 10.624 4.585 -13.994 1.00 97.62 196 GLY A N 1
ATOM 1427 C CA . GLY A 1 196 ? 10.376 5.607 -15.014 1.00 97.62 196 GLY A CA 1
ATOM 1428 C C . GLY A 1 196 ? 9.181 5.282 -15.916 1.00 97.62 196 GLY A C 1
ATOM 1429 O O . GLY A 1 196 ? 8.409 6.183 -16.250 1.00 97.62 196 GLY A O 1
ATOM 1430 N N . LEU A 1 197 ? 8.980 4.003 -16.259 1.00 98.00 197 LEU A N 1
ATOM 1431 C CA . LEU A 1 197 ? 7.784 3.519 -16.960 1.00 98.00 197 LEU A CA 1
ATOM 1432 C C . LEU A 1 197 ? 6.508 3.795 -16.159 1.00 98.00 197 LEU A C 1
ATOM 1434 O O . LEU A 1 197 ? 5.544 4.336 -16.705 1.00 98.00 197 LEU A O 1
ATOM 1438 N N . GLU A 1 198 ? 6.507 3.456 -14.870 1.00 97.88 198 GLU A N 1
ATOM 1439 C CA . GLU A 1 198 ? 5.372 3.742 -13.997 1.00 97.88 198 GLU A CA 1
ATOM 1440 C C . GLU A 1 198 ? 5.143 5.242 -13.842 1.00 97.88 198 GLU A C 1
ATOM 1442 O O . GLU A 1 198 ? 4.024 5.701 -14.047 1.00 97.88 198 GLU A O 1
ATOM 1447 N N . LEU A 1 199 ? 6.182 6.026 -13.545 1.00 97.88 199 LEU A N 1
ATOM 1448 C CA . LEU A 1 199 ? 6.060 7.475 -13.405 1.00 97.88 199 LEU A CA 1
ATOM 1449 C C . LEU A 1 199 ? 5.529 8.118 -14.691 1.00 97.88 199 LEU A C 1
ATOM 1451 O O . LEU A 1 199 ? 4.755 9.069 -14.607 1.00 97.88 199 LEU A O 1
ATOM 1455 N N . ALA A 1 200 ? 5.868 7.597 -15.876 1.00 97.75 200 ALA A N 1
ATOM 1456 C CA . ALA A 1 200 ? 5.300 8.077 -17.136 1.00 97.75 200 ALA A CA 1
ATOM 1457 C C . ALA A 1 200 ? 3.791 7.838 -17.210 1.00 97.75 200 ALA A C 1
ATOM 1459 O O . ALA A 1 200 ? 3.051 8.748 -17.590 1.00 97.75 200 ALA A O 1
ATOM 1460 N N . ALA A 1 201 ? 3.344 6.636 -16.844 1.00 97.50 201 ALA A N 1
ATOM 1461 C CA . ALA A 1 201 ? 1.936 6.256 -16.854 1.00 97.50 201 ALA A CA 1
ATOM 1462 C C . ALA A 1 201 ? 1.132 6.963 -15.748 1.00 97.50 201 ALA A C 1
ATOM 1464 O O . ALA A 1 201 ? -0.003 7.375 -15.973 1.00 97.50 201 ALA A O 1
ATOM 1465 N N . ALA A 1 202 ? 1.739 7.171 -14.580 1.00 97.75 202 ALA A N 1
ATOM 1466 C CA . ALA A 1 202 ? 1.135 7.799 -13.412 1.00 97.75 202 ALA A CA 1
ATOM 1467 C C . ALA A 1 202 ? 1.192 9.337 -13.434 1.00 97.75 202 ALA A C 1
ATOM 1469 O O . ALA A 1 202 ? 0.749 9.964 -12.475 1.00 97.75 202 ALA A O 1
ATOM 1470 N N . LYS A 1 203 ? 1.683 9.973 -14.512 1.00 96.88 203 LYS A N 1
ATOM 1471 C CA . LYS A 1 203 ? 1.712 11.447 -14.668 1.00 96.88 203 LYS A CA 1
ATOM 1472 C C . LYS A 1 203 ? 0.418 12.154 -14.241 1.00 96.88 203 LYS A C 1
ATOM 1474 O O . LYS A 1 203 ? 0.535 13.149 -13.527 1.00 96.88 203 LYS A O 1
ATOM 1479 N N . PRO A 1 204 ? -0.790 11.665 -14.599 1.00 96.19 204 PRO A N 1
ATOM 1480 C CA . PRO A 1 204 ? -2.043 12.283 -14.159 1.00 96.19 204 PRO A CA 1
ATOM 1481 C C . PRO A 1 204 ? -2.234 12.346 -12.635 1.00 96.19 204 PRO A C 1
ATOM 1483 O O . PRO A 1 204 ? -3.022 13.159 -12.165 1.00 96.19 204 PRO A O 1
ATOM 1486 N N . TYR A 1 205 ? -1.532 11.505 -11.870 1.00 96.75 205 TYR A N 1
ATOM 1487 C CA . TYR A 1 205 ? -1.620 11.448 -10.412 1.00 96.75 205 TYR A CA 1
ATOM 1488 C C . TYR A 1 205 ? -0.607 12.353 -9.713 1.00 96.75 205 TYR A C 1
ATOM 1490 O O . TYR A 1 205 ? -0.922 12.90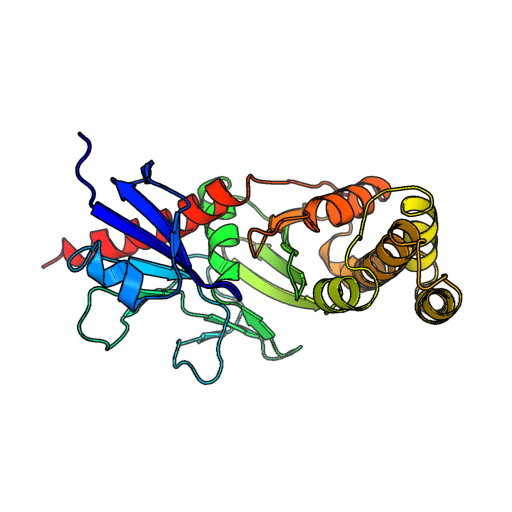4 -8.669 1.00 96.75 205 TYR A O 1
ATOM 1498 N N . TRP A 1 206 ? 0.609 12.508 -10.233 1.00 96.56 206 TRP A N 1
ATOM 1499 C CA . TRP A 1 206 ? 1.664 13.213 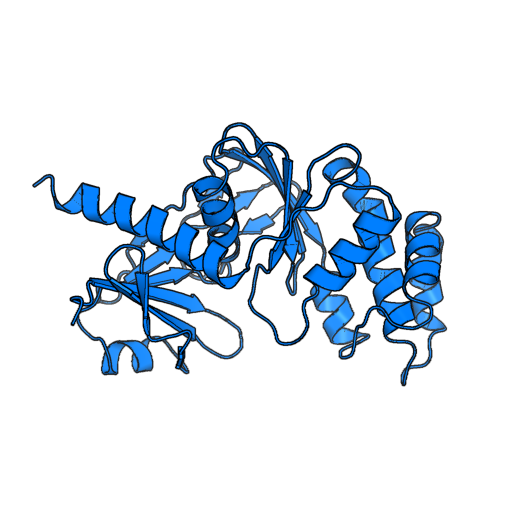-9.492 1.00 96.56 206 TRP A CA 1
ATOM 1500 C C . TRP A 1 206 ? 2.008 14.597 -10.037 1.00 96.56 206 TRP A C 1
ATOM 1502 O O . TRP A 1 206 ? 2.523 15.432 -9.293 1.00 96.56 206 TRP A O 1
ATOM 1512 N N . LEU A 1 207 ? 1.746 14.879 -11.317 1.00 95.81 207 LEU A N 1
ATOM 1513 C CA . LEU A 1 207 ? 2.152 16.151 -11.909 1.00 95.81 207 LEU A CA 1
ATOM 1514 C C . LEU A 1 207 ? 1.333 17.306 -11.317 1.00 95.81 207 LEU A C 1
ATOM 1516 O O . LEU A 1 207 ? 0.113 17.356 -11.457 1.00 95.81 207 LEU A O 1
ATOM 1520 N N . GLY A 1 208 ? 2.020 18.247 -10.666 1.00 93.88 208 GLY A N 1
ATOM 1521 C CA . GLY A 1 208 ? 1.383 19.381 -9.991 1.00 93.88 208 GLY A CA 1
ATOM 1522 C C . GLY A 1 208 ? 0.612 19.007 -8.720 1.00 93.88 208 GLY A C 1
ATOM 1523 O O . GLY A 1 208 ? -0.124 19.840 -8.202 1.00 93.88 208 GLY A O 1
ATOM 1524 N N . GLN A 1 209 ? 0.767 17.776 -8.225 1.00 94.94 209 GLN A N 1
ATOM 1525 C CA . GLN A 1 209 ? 0.151 17.301 -6.989 1.00 94.94 209 GLN A CA 1
ATOM 1526 C C . GLN A 1 209 ? 1.193 17.199 -5.873 1.00 94.94 209 GLN A C 1
ATOM 1528 O O . GLN A 1 209 ? 2.380 16.979 -6.121 1.00 94.94 209 GLN A O 1
ATOM 1533 N N . GLN A 1 210 ? 0.737 17.314 -4.627 1.00 95.31 210 GLN A N 1
ATOM 1534 C CA . GLN A 1 210 ? 1.522 16.874 -3.481 1.00 95.31 210 GLN A CA 1
ATOM 1535 C C . GLN A 1 210 ? 1.458 15.345 -3.396 1.00 95.31 210 GLN A C 1
ATOM 1537 O O . GLN A 1 210 ? 0.364 14.775 -3.359 1.00 95.31 210 GLN A O 1
ATOM 1542 N N . VAL A 1 211 ? 2.613 14.679 -3.347 1.00 97.81 211 VAL A N 1
ATOM 1543 C CA . VAL A 1 211 ? 2.691 13.213 -3.274 1.00 97.81 211 VAL A CA 1
ATOM 1544 C C . VAL A 1 211 ? 3.223 12.783 -1.915 1.00 97.81 211 VAL A C 1
ATOM 1546 O O . VAL A 1 211 ? 4.350 13.110 -1.562 1.00 97.81 211 VAL A O 1
ATOM 1549 N N . ALA A 1 212 ? 2.435 12.022 -1.160 1.00 97.31 212 ALA A N 1
ATOM 1550 C CA . ALA A 1 212 ? 2.891 11.339 0.045 1.00 97.31 212 ALA A CA 1
ATOM 1551 C C . ALA A 1 212 ? 3.294 9.905 -0.307 1.00 97.31 212 ALA A C 1
ATOM 1553 O O . ALA A 1 212 ? 2.449 9.118 -0.722 1.00 97.31 212 ALA A O 1
ATOM 1554 N N . ILE A 1 213 ? 4.567 9.555 -0.157 1.00 95.69 213 ILE A N 1
ATOM 1555 C CA . ILE A 1 213 ? 5.054 8.194 -0.395 1.00 95.69 213 ILE A CA 1
ATOM 1556 C C . ILE A 1 213 ? 4.982 7.434 0.921 1.00 95.69 213 ILE A C 1
ATOM 1558 O O . ILE A 1 213 ? 5.620 7.812 1.901 1.00 95.69 213 ILE A O 1
ATOM 1562 N N . LEU A 1 214 ? 4.184 6.377 0.928 1.00 92.56 214 LEU A N 1
ATOM 1563 C CA . LEU A 1 214 ? 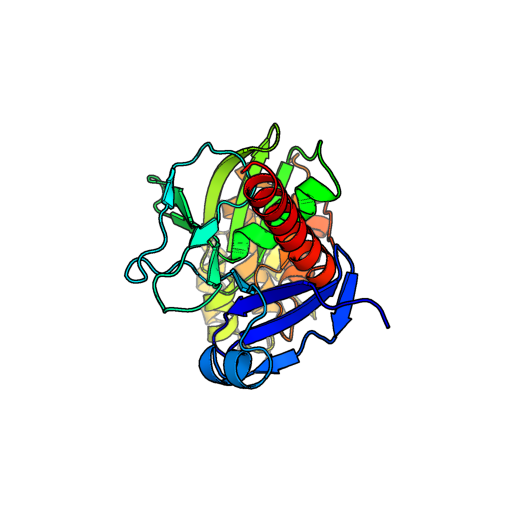3.895 5.548 2.083 1.00 92.56 214 LEU A CA 1
ATOM 1564 C C . LEU A 1 214 ? 4.373 4.131 1.770 1.00 92.56 214 LEU A C 1
ATOM 1566 O O . LEU A 1 214 ? 3.935 3.541 0.782 1.00 92.56 214 LEU A O 1
ATOM 1570 N N . ASP A 1 215 ? 5.234 3.557 2.605 1.00 81.62 215 ASP A N 1
ATOM 1571 C CA . ASP A 1 215 ? 5.550 2.136 2.471 1.00 81.62 215 ASP A CA 1
ATOM 1572 C C . ASP A 1 215 ? 4.326 1.316 2.907 1.00 81.62 215 ASP A C 1
ATOM 1574 O O . ASP A 1 215 ? 4.002 1.227 4.091 1.00 81.62 215 ASP A O 1
ATOM 1578 N N . GLY A 1 216 ? 3.616 0.731 1.935 1.00 61.34 216 GLY A N 1
ATOM 1579 C CA . GLY A 1 216 ? 2.418 -0.084 2.172 1.00 61.34 216 GLY A CA 1
ATOM 1580 C C . GLY A 1 216 ? 2.727 -1.392 2.905 1.00 61.34 216 GLY A C 1
ATOM 1581 O O . GLY A 1 216 ? 1.835 -2.021 3.474 1.00 61.34 216 GLY A O 1
ATOM 1582 N N . VAL A 1 217 ? 4.007 -1.777 2.920 1.00 60.16 217 VAL A N 1
ATOM 1583 C CA . VAL A 1 217 ? 4.561 -2.929 3.626 1.00 60.16 217 VAL A CA 1
ATOM 1584 C C . VAL A 1 217 ? 5.950 -2.563 4.150 1.00 60.16 217 VAL A C 1
ATOM 1586 O O . VAL A 1 217 ? 6.790 -2.146 3.353 1.00 60.16 217 VAL A O 1
ATOM 1589 N N . PRO A 1 218 ? 6.264 -2.765 5.439 1.00 52.12 218 PRO A N 1
ATOM 1590 C CA . PRO A 1 218 ? 7.625 -2.538 5.909 1.00 52.12 218 PRO A CA 1
ATOM 1591 C C . PRO A 1 218 ? 8.572 -3.632 5.352 1.00 52.12 218 PRO A C 1
ATOM 1593 O O . PRO A 1 218 ? 8.475 -4.800 5.729 1.00 52.12 218 PRO A O 1
ATOM 1596 N N . GLN A 1 219 ? 9.488 -3.282 4.439 1.00 52.34 219 GLN A N 1
ATOM 1597 C CA . GLN A 1 219 ? 10.421 -4.201 3.740 1.00 52.34 219 GLN A CA 1
ATOM 1598 C C . GLN A 1 219 ? 11.901 -3.812 3.942 1.00 52.34 219 GLN A C 1
ATOM 1600 O O . GLN A 1 219 ? 12.194 -2.692 4.347 1.00 52.34 219 GLN A O 1
ATOM 1605 N N . GLN A 1 220 ? 12.834 -4.740 3.671 1.00 41.03 220 GLN A N 1
ATOM 1606 C CA . GLN A 1 220 ? 14.285 -4.575 3.888 1.00 41.03 220 GLN A CA 1
ATOM 1607 C C . GLN A 1 220 ? 14.980 -3.527 2.991 1.00 41.03 220 GLN A C 1
ATOM 1609 O O . GLN A 1 220 ? 16.007 -2.994 3.400 1.00 41.03 220 GLN A O 1
ATOM 1614 N N . ALA A 1 221 ? 14.452 -3.218 1.803 1.00 52.12 221 ALA A N 1
ATOM 1615 C CA . ALA A 1 221 ? 14.948 -2.146 0.933 1.00 52.12 221 ALA A CA 1
ATOM 1616 C C . ALA A 1 221 ? 13.767 -1.253 0.536 1.00 52.12 221 ALA A C 1
ATOM 1618 O O . ALA A 1 221 ? 12.773 -1.756 0.005 1.00 52.12 221 ALA A O 1
ATOM 1619 N N . SER A 1 222 ? 13.829 0.051 0.833 1.00 67.69 222 SER A N 1
ATOM 1620 C CA . SER A 1 222 ? 12.671 0.919 0.607 1.00 67.69 222 SER A CA 1
ATOM 1621 C C . SER A 1 222 ? 12.546 1.265 -0.877 1.00 67.69 222 SER A C 1
ATOM 1623 O O . SER A 1 222 ? 13.309 2.048 -1.444 1.00 67.69 222 SER A O 1
ATOM 1625 N N . LEU A 1 223 ? 11.528 0.693 -1.527 1.00 86.06 223 LEU A N 1
ATOM 1626 C CA . LEU A 1 223 ? 11.075 1.179 -2.831 1.00 86.06 223 LEU A CA 1
ATOM 1627 C C . LEU A 1 223 ? 10.729 2.673 -2.744 1.00 86.06 223 LEU A C 1
ATOM 1629 O O . LEU A 1 223 ? 10.958 3.405 -3.704 1.00 86.06 223 LEU A O 1
ATOM 1633 N N . ALA A 1 224 ? 10.250 3.141 -1.583 1.00 89.31 224 ALA A N 1
ATOM 1634 C CA . ALA A 1 224 ? 9.982 4.551 -1.331 1.00 89.31 224 ALA A CA 1
ATOM 1635 C C . ALA A 1 224 ? 11.169 5.468 -1.645 1.00 89.31 224 ALA A C 1
ATOM 1637 O O . ALA A 1 224 ? 10.939 6.535 -2.209 1.00 89.31 224 ALA A O 1
ATOM 1638 N N . GLY A 1 225 ? 12.411 5.067 -1.344 1.00 90.25 225 GLY A N 1
ATOM 1639 C CA . GLY A 1 225 ? 13.600 5.851 -1.693 1.00 90.25 225 GLY A CA 1
ATOM 1640 C C . GLY A 1 225 ? 13.744 6.043 -3.204 1.00 90.25 225 GLY A C 1
ATOM 1641 O O . GLY A 1 225 ? 13.883 7.169 -3.678 1.00 90.25 225 GLY A O 1
ATOM 1642 N N . LEU A 1 226 ? 13.590 4.960 -3.971 1.00 92.50 226 LEU A N 1
ATOM 1643 C CA . LEU A 1 226 ? 13.693 4.991 -5.433 1.00 92.50 226 LEU A CA 1
ATOM 1644 C C . LEU A 1 226 ? 12.595 5.856 -6.074 1.00 92.50 226 LEU A C 1
ATOM 1646 O O . LEU A 1 226 ? 12.873 6.658 -6.969 1.00 92.50 226 LEU A O 1
ATOM 1650 N N . TYR A 1 227 ? 11.346 5.734 -5.606 1.00 95.50 227 TYR A N 1
ATOM 1651 C CA . TYR A 1 227 ? 10.251 6.591 -6.079 1.00 95.50 227 TYR A CA 1
ATOM 1652 C C . TYR A 1 227 ? 10.466 8.054 -5.692 1.00 95.50 227 TYR A C 1
ATOM 1654 O O . TYR A 1 227 ? 10.223 8.938 -6.514 1.00 95.50 227 TYR A O 1
ATOM 1662 N N . ALA A 1 228 ? 10.937 8.326 -4.472 1.00 94.31 228 ALA A N 1
ATOM 1663 C CA . ALA A 1 228 ? 11.191 9.685 -4.008 1.00 94.31 228 ALA A CA 1
ATOM 1664 C C . ALA A 1 228 ? 12.279 10.369 -4.825 1.00 94.31 228 ALA A C 1
ATOM 1666 O O . ALA A 1 228 ? 12.092 11.512 -5.243 1.00 94.31 228 ALA A O 1
ATOM 1667 N N . GLN A 1 229 ? 13.375 9.666 -5.112 1.00 92.81 229 GLN A N 1
ATOM 1668 C CA . GLN A 1 229 ? 14.429 10.171 -5.981 1.00 92.81 229 GLN A CA 1
ATOM 1669 C C . GLN A 1 229 ? 13.883 10.441 -7.390 1.00 92.81 229 GLN A C 1
ATOM 1671 O O . GLN A 1 229 ? 14.065 11.537 -7.918 1.00 92.81 229 GLN A O 1
ATOM 1676 N N . GLY A 1 230 ? 13.150 9.487 -7.974 1.00 94.56 230 GLY A N 1
ATOM 1677 C CA . GLY A 1 230 ? 12.543 9.626 -9.299 1.00 94.56 230 GLY A CA 1
ATOM 1678 C C . GLY A 1 230 ? 11.599 10.823 -9.426 1.00 94.56 230 GLY A C 1
ATOM 1679 O O . GLY A 1 230 ? 11.706 11.598 -10.374 1.00 94.56 230 GLY A O 1
ATOM 1680 N N . LEU A 1 231 ? 10.709 11.009 -8.451 1.00 96.19 231 LEU A N 1
ATOM 1681 C CA . LEU A 1 231 ? 9.783 12.141 -8.389 1.00 96.19 231 LEU A CA 1
ATOM 1682 C C . LEU A 1 231 ? 10.512 13.472 -8.151 1.00 96.19 231 LEU A C 1
ATOM 1684 O O . LEU A 1 231 ? 10.208 14.467 -8.811 1.00 96.19 231 LEU A O 1
ATOM 1688 N N . SER A 1 232 ? 11.514 13.484 -7.270 1.00 93.25 232 SER A N 1
ATOM 1689 C CA . SER A 1 232 ? 12.315 14.681 -6.977 1.00 93.25 232 SER A CA 1
ATOM 1690 C C . SER A 1 232 ? 13.121 15.147 -8.191 1.00 93.25 232 SER A C 1
ATOM 1692 O O . SER A 1 232 ? 13.205 16.347 -8.443 1.00 93.25 232 SER A O 1
ATOM 1694 N N . LEU A 1 233 ? 13.639 14.219 -9.008 1.00 92.19 233 LEU A N 1
ATOM 1695 C CA . LEU A 1 233 ? 14.301 14.536 -10.283 1.00 92.19 233 LEU A CA 1
ATOM 1696 C C . LEU A 1 233 ? 13.371 15.247 -11.281 1.00 92.19 233 LEU A C 1
ATOM 1698 O O . LEU A 1 233 ? 13.856 15.918 -12.188 1.00 92.19 233 LEU A O 1
ATOM 1702 N N . GLN A 1 234 ? 12.051 15.115 -11.121 1.00 93.31 234 GLN A N 1
ATOM 1703 C CA . GLN A 1 234 ? 11.038 15.797 -11.935 1.00 93.31 234 GLN A CA 1
ATOM 1704 C C . GLN A 1 234 ? 10.470 17.056 -11.263 1.00 93.31 234 GLN A C 1
ATOM 1706 O O . GLN A 1 234 ? 9.518 17.645 -11.771 1.00 93.31 234 GLN A O 1
ATOM 1711 N N . GLY A 1 235 ? 11.031 17.470 -10.122 1.00 92.44 235 GLY A N 1
ATOM 1712 C CA . GLY A 1 235 ? 10.577 18.636 -9.366 1.00 92.44 235 GLY A CA 1
ATOM 1713 C C . GLY A 1 235 ? 9.243 18.441 -8.640 1.00 92.44 235 GLY A C 1
ATOM 1714 O O . GLY A 1 235 ? 8.609 19.429 -8.277 1.00 92.44 235 GLY A O 1
ATOM 1715 N N . ALA A 1 236 ? 8.788 17.199 -8.441 1.00 93.50 236 ALA A N 1
ATOM 1716 C CA . ALA A 1 236 ? 7.566 16.933 -7.688 1.00 93.50 236 ALA A CA 1
ATOM 1717 C C . ALA A 1 236 ? 7.769 17.173 -6.182 1.00 93.50 236 ALA A C 1
ATOM 1719 O O . ALA A 1 236 ? 8.833 16.903 -5.624 1.00 93.50 236 ALA A O 1
ATOM 1720 N N . HIS A 1 237 ? 6.717 17.644 -5.510 1.00 90.00 237 HIS A N 1
ATOM 1721 C CA . HIS A 1 237 ? 6.717 17.833 -4.062 1.00 90.00 237 HIS A CA 1
ATOM 1722 C C . HIS A 1 237 ? 6.390 16.516 -3.361 1.00 90.00 237 HIS A C 1
ATOM 1724 O O . HIS A 1 237 ? 5.245 16.056 -3.386 1.00 90.00 237 HIS A O 1
ATOM 1730 N N . VAL A 1 238 ? 7.401 15.928 -2.724 1.00 94.25 238 VAL A N 1
ATOM 1731 C CA . VAL A 1 238 ? 7.297 14.630 -2.058 1.00 94.25 238 VAL A CA 1
ATOM 1732 C C . VAL A 1 238 ? 7.290 14.800 -0.539 1.00 94.25 238 VAL A C 1
ATOM 1734 O O . VAL A 1 238 ? 8.161 15.451 0.032 1.00 94.25 238 VAL A O 1
ATOM 1737 N N . LEU A 1 239 ? 6.316 14.175 0.115 1.00 94.06 239 LEU A N 1
ATOM 1738 C CA . LEU A 1 239 ? 6.273 13.934 1.553 1.00 94.06 239 LEU A CA 1
ATOM 1739 C C . LEU A 1 239 ? 6.603 12.455 1.798 1.00 94.06 239 LEU A C 1
ATOM 1741 O O . LEU A 1 239 ? 6.008 11.586 1.167 1.00 94.06 239 LEU A O 1
ATOM 1745 N N . GLN A 1 240 ? 7.516 12.158 2.722 1.00 91.88 240 GLN A N 1
ATOM 1746 C CA . GLN A 1 240 ? 7.838 10.785 3.136 1.00 91.88 240 GLN A CA 1
ATOM 1747 C C . GLN A 1 240 ? 7.607 10.636 4.644 1.00 91.88 240 GLN A C 1
ATOM 1749 O O . GLN A 1 240 ? 8.531 10.855 5.430 1.00 91.88 240 GLN A O 1
ATOM 1754 N N . PRO A 1 241 ? 6.370 10.342 5.079 1.00 89.31 241 PRO A N 1
ATOM 1755 C CA . PRO A 1 241 ? 6.094 10.046 6.477 1.00 89.31 241 PRO A CA 1
ATOM 1756 C C . PRO A 1 241 ? 6.832 8.779 6.922 1.00 89.31 241 PRO A C 1
ATOM 1758 O O . PRO A 1 241 ? 7.043 7.864 6.127 1.00 89.31 241 PRO A O 1
ATOM 1761 N N . ASP A 1 242 ? 7.171 8.701 8.210 1.00 89.19 242 ASP A N 1
ATOM 1762 C CA . ASP A 1 242 ? 7.715 7.472 8.785 1.00 89.19 242 ASP A CA 1
ATOM 1763 C C . ASP A 1 242 ? 6.688 6.335 8.671 1.00 89.19 242 ASP A C 1
ATOM 1765 O O . ASP A 1 242 ? 5.543 6.463 9.114 1.00 89.19 242 ASP A O 1
ATOM 1769 N N . ALA A 1 243 ? 7.095 5.225 8.054 1.00 85.56 243 ALA A N 1
ATOM 1770 C CA . ALA A 1 243 ? 6.190 4.133 7.715 1.00 85.56 243 ALA A CA 1
ATOM 1771 C C . ALA A 1 243 ? 5.577 3.479 8.961 1.00 85.56 243 ALA A C 1
ATOM 1773 O O . ALA A 1 243 ? 4.376 3.197 8.998 1.00 85.56 243 ALA A O 1
ATOM 1774 N N . GLN A 1 244 ? 6.388 3.263 10.000 1.00 88.31 244 GLN A N 1
ATOM 1775 C CA . GLN A 1 244 ? 5.932 2.624 11.227 1.00 88.31 244 GLN A CA 1
ATOM 1776 C C . GLN A 1 244 ? 4.999 3.548 12.011 1.00 88.31 244 GLN A C 1
ATOM 1778 O O . GLN A 1 244 ? 3.921 3.121 12.425 1.00 88.31 244 GLN A O 1
ATOM 1783 N N . ALA A 1 245 ? 5.377 4.811 12.193 1.00 89.25 245 ALA A N 1
ATOM 1784 C CA . ALA A 1 245 ? 4.558 5.804 12.871 1.00 89.25 245 ALA A CA 1
ATOM 1785 C C . ALA A 1 245 ? 3.239 6.038 12.126 1.00 89.25 245 ALA A C 1
ATOM 1787 O O . ALA A 1 245 ? 2.190 6.102 12.762 1.00 89.25 245 ALA A O 1
ATOM 1788 N N . GLY A 1 246 ? 3.269 6.095 10.790 1.00 90.94 246 GLY A N 1
ATOM 1789 C CA . GLY A 1 246 ? 2.076 6.193 9.951 1.00 90.94 246 GLY A CA 1
ATOM 1790 C C . GLY A 1 246 ? 1.142 4.998 10.139 1.00 90.94 246 GLY A C 1
ATOM 1791 O O . GLY A 1 246 ? -0.044 5.177 10.408 1.00 90.94 246 GLY A O 1
ATOM 1792 N N . PHE A 1 247 ? 1.671 3.774 10.083 1.00 92.62 247 PHE A N 1
ATOM 1793 C CA . PHE A 1 247 ? 0.887 2.569 10.349 1.00 92.62 247 PHE A CA 1
ATOM 1794 C C . PHE A 1 247 ? 0.240 2.599 11.743 1.00 92.62 247 PHE A C 1
ATOM 1796 O O . PHE A 1 247 ? -0.978 2.456 11.865 1.00 92.62 247 PHE A O 1
ATOM 1803 N N . VAL A 1 248 ? 1.038 2.836 12.789 1.00 93.75 248 VAL A N 1
ATOM 1804 C CA . VAL A 1 248 ? 0.567 2.864 14.182 1.00 93.75 248 VAL A CA 1
ATOM 1805 C C . VAL A 1 248 ? -0.491 3.950 14.385 1.00 93.75 248 VAL A C 1
ATOM 1807 O O . VAL A 1 248 ? -1.530 3.680 14.986 1.00 93.75 248 VAL A O 1
ATOM 1810 N N . ALA A 1 249 ? -0.281 5.151 13.841 1.00 94.25 249 ALA A N 1
ATOM 1811 C CA . ALA A 1 249 ? -1.239 6.249 13.932 1.00 94.25 249 ALA A CA 1
ATOM 1812 C C . ALA A 1 249 ? -2.577 5.908 13.257 1.00 94.25 249 ALA A C 1
ATOM 1814 O O . ALA A 1 249 ? -3.637 6.188 13.819 1.00 94.25 249 ALA A O 1
ATOM 1815 N N . GLY A 1 250 ? -2.543 5.262 12.086 1.00 94.88 250 GLY A N 1
ATOM 1816 C CA . GLY A 1 250 ? -3.748 4.825 11.382 1.00 94.88 250 GLY A CA 1
ATOM 1817 C C . GLY A 1 250 ? -4.525 3.750 12.140 1.00 94.88 250 GLY A C 1
ATOM 1818 O O . GLY A 1 250 ? -5.745 3.850 12.286 1.00 94.88 250 GLY A O 1
ATOM 1819 N N . MET A 1 251 ? -3.822 2.754 12.684 1.00 95.69 251 MET A N 1
ATOM 1820 C CA . MET A 1 251 ? -4.431 1.700 13.500 1.00 95.69 251 MET A CA 1
ATOM 1821 C C . MET A 1 251 ? -5.009 2.257 14.804 1.00 95.69 251 MET A C 1
ATOM 1823 O O . MET A 1 251 ? -6.121 1.898 15.186 1.00 95.69 251 MET A O 1
ATOM 1827 N N . TYR A 1 252 ? -4.311 3.191 15.455 1.00 96.12 252 TYR A N 1
ATOM 1828 C CA . TYR A 1 252 ? -4.801 3.844 16.667 1.00 96.12 252 TYR A CA 1
ATOM 1829 C C . TYR A 1 252 ? -6.046 4.707 16.414 1.00 96.12 252 TYR A C 1
ATOM 1831 O O . TYR A 1 252 ? -6.981 4.700 17.217 1.00 96.12 252 TYR A O 1
ATOM 1839 N N . ALA A 1 253 ? -6.111 5.417 15.284 1.00 94.94 253 ALA A N 1
ATOM 1840 C CA . ALA A 1 253 ? -7.309 6.168 14.910 1.00 94.94 253 ALA A CA 1
ATOM 1841 C C . ALA A 1 253 ? -8.541 5.248 14.790 1.00 94.94 253 ALA A C 1
ATOM 1843 O O . ALA A 1 253 ? -9.634 5.616 15.225 1.00 94.94 253 ALA A O 1
ATOM 1844 N N . ALA A 1 254 ? -8.354 4.036 14.259 1.00 94.88 254 ALA A N 1
ATOM 1845 C CA . ALA A 1 254 ? -9.399 3.018 14.187 1.00 94.88 254 ALA A CA 1
ATOM 1846 C C . ALA A 1 254 ? -9.749 2.435 15.565 1.00 94.88 254 ALA A C 1
ATOM 1848 O O . ALA A 1 254 ? -10.932 2.298 15.877 1.00 94.88 254 ALA A O 1
ATOM 1849 N N . TRP A 1 255 ? -8.744 2.157 16.404 1.00 95.31 255 TRP A N 1
ATOM 1850 C CA . TRP A 1 255 ? -8.924 1.703 17.787 1.00 95.31 255 TRP A CA 1
ATOM 1851 C C . TRP A 1 255 ? -9.796 2.666 18.595 1.00 95.31 255 TRP A C 1
ATOM 1853 O O . TRP A 1 255 ? -10.813 2.265 19.153 1.00 95.31 255 TRP A O 1
ATOM 1863 N N . LYS A 1 256 ? -9.476 3.965 18.571 1.00 93.12 256 LYS A N 1
ATOM 1864 C CA . LYS A 1 256 ? -10.255 5.001 19.265 1.00 93.12 256 LYS A CA 1
ATOM 1865 C C . LYS A 1 256 ? -11.721 5.031 18.814 1.00 93.12 256 LYS A C 1
ATOM 1867 O O . LYS A 1 256 ? -12.618 5.273 19.617 1.00 93.12 256 LYS A O 1
ATOM 1872 N N . ALA A 1 257 ? -11.968 4.802 17.525 1.00 89.38 257 ALA A N 1
ATOM 1873 C CA . ALA A 1 257 ? -13.316 4.770 16.965 1.00 89.38 257 ALA A CA 1
ATOM 1874 C C . ALA A 1 257 ? -14.099 3.490 17.314 1.00 89.38 257 ALA A C 1
ATOM 1876 O O . ALA A 1 257 ? -15.322 3.487 17.159 1.00 89.38 257 ALA A O 1
ATOM 1877 N N . LEU A 1 258 ? -13.413 2.423 17.735 1.00 88.00 258 LEU A N 1
ATOM 1878 C CA . LEU A 1 258 ? -13.998 1.183 18.242 1.00 88.00 258 LEU A CA 1
ATOM 1879 C C . LEU A 1 258 ? -14.306 1.304 19.743 1.00 88.00 258 LEU A C 1
ATOM 1881 O O . LEU A 1 258 ? -15.449 1.109 20.137 1.00 88.00 258 LEU A O 1
ATOM 1885 N N . ASP A 1 259 ? -13.329 1.735 20.543 1.00 77.00 259 ASP A N 1
ATOM 1886 C CA . ASP A 1 259 ? -13.444 1.912 22.001 1.00 77.00 259 ASP A CA 1
ATOM 1887 C C . ASP A 1 259 ? -14.532 2.939 22.390 1.00 77.00 259 ASP A C 1
ATOM 1889 O O . ASP A 1 259 ? -15.333 2.744 23.305 1.00 77.00 259 ASP A O 1
ATOM 1893 N N . GLY A 1 260 ? -14.668 4.009 21.597 1.00 66.44 260 GLY A N 1
ATOM 1894 C CA . GLY A 1 260 ? -15.750 4.986 21.755 1.00 66.44 260 GLY A CA 1
ATOM 1895 C C . GLY A 1 260 ? -17.160 4.456 21.448 1.00 66.44 260 GLY A C 1
ATOM 1896 O O . GLY A 1 260 ? -18.131 5.154 21.728 1.00 66.44 260 GLY A O 1
ATOM 1897 N N . ARG A 1 261 ? -17.302 3.262 20.852 1.00 57.88 261 ARG A N 1
ATOM 1898 C CA . ARG A 1 261 ? -18.606 2.607 20.625 1.00 57.88 261 ARG A CA 1
ATOM 1899 C C . ARG A 1 261 ? -18.980 1.647 21.751 1.00 57.88 261 ARG A C 1
ATOM 1901 O O . ARG A 1 261 ? -20.167 1.505 22.019 1.00 57.88 261 ARG A O 1
ATOM 1908 N N . ASP A 1 262 ? -17.998 1.042 22.416 1.00 48.28 262 ASP A N 1
ATOM 1909 C CA . ASP A 1 262 ? -18.225 0.104 23.525 1.00 48.28 262 ASP A CA 1
ATOM 1910 C C . ASP A 1 262 ? -18.512 0.820 24.862 1.00 48.28 262 ASP A C 1
ATOM 1912 O O . ASP A 1 262 ? -19.033 0.215 25.794 1.00 48.28 262 ASP A O 1
ATOM 1916 N N . THR A 1 263 ? -18.260 2.132 24.947 1.00 38.41 263 THR A N 1
ATOM 1917 C CA . THR A 1 263 ? -18.598 2.987 26.106 1.00 38.41 263 THR A CA 1
ATOM 1918 C C . THR A 1 263 ? -20.020 3.568 26.073 1.00 38.41 263 THR A C 1
ATOM 1920 O O . THR A 1 263 ? -20.402 4.309 26.980 1.00 38.41 263 THR A O 1
ATOM 1923 N N . ILE A 1 264 ? -20.821 3.234 25.054 1.00 32.34 264 ILE A N 1
ATOM 1924 C CA . ILE A 1 264 ? -22.225 3.652 24.912 1.00 32.34 264 ILE A CA 1
ATOM 1925 C C . ILE A 1 264 ? -23.134 2.418 25.014 1.00 32.34 264 ILE A C 1
ATOM 1927 O O . ILE A 1 264 ? -23.855 2.094 24.074 1.00 32.34 264 ILE A O 1
ATOM 1931 N N . PHE A 1 265 ? -23.091 1.722 26.150 1.00 29.25 265 PHE A N 1
ATOM 1932 C CA . PHE A 1 265 ? -24.121 0.772 26.584 1.00 29.25 265 PHE A CA 1
ATOM 1933 C C . PHE A 1 265 ? -24.272 0.814 28.104 1.00 29.25 265 PHE A C 1
ATOM 1935 O O . PHE A 1 265 ? -23.234 0.825 28.802 1.00 29.25 265 PHE A O 1
#

Foldseek 3Di:
DQDFAAKEWEQDPQEIQIFGDRQLDGPDDSDGDHYPVRVCVVVVAHAYEYQYFDDPVPPAAEDEPFDALAWDWDQDPPPYNYTYTHWYFYVVVTDIGGSLSLLVLLVCLVVVQDAAWEFADDCKTKTFGDHNRTGHDIDIDRLNVVLCVQAVPADLDDQLQVLLVCCLVCVVCLVVVSVVDDSPDPNSSSLSSSLSNVCNVCCVRFPVGEYEYEHSDDDPDDPSVSNVVSCVSVVTHYHYDDRVSSNSSSSSSNVVVVVVVVVPD

pLDDT: mean 89.58, std 11.9, range [29.25, 98.44]

InterPro domains:
  IPR007729 2-keto-3-deoxy-galactonokinase [PF05035] (36-253)
  IPR042257 2-keto-3-deoxy-galactonokinase, C-terminal domain [G3DSA:3.30.420.310] (50-259)

Solvent-accessible surface area (backbone atoms only — not comparable to full-atom values): 14080 Å² total; per-residue (Å²): 129,85,68,77,65,36,32,45,34,39,51,53,98,86,23,31,38,35,31,39,22,34,82,87,41,77,77,45,67,81,41,80,43,72,42,71,69,62,50,36,73,79,45,64,85,47,39,32,43,33,27,32,68,65,46,95,85,69,75,60,57,69,43,59,55,62,37,68,42,66,69,47,73,41,77,48,96,76,91,54,57,38,29,33,41,32,29,41,28,43,79,79,68,69,45,72,44,14,25,51,42,30,39,54,25,10,48,40,70,79,36,66,81,54,59,32,20,40,34,30,31,41,54,54,26,33,48,32,37,33,46,94,52,20,36,54,50,61,51,74,42,58,52,36,47,50,35,57,72,75,27,76,72,53,43,79,47,82,53,10,68,59,31,17,53,48,6,42,76,40,48,93,52,32,70,64,52,60,77,74,51,55,87,79,60,58,25,11,29,54,39,13,26,48,52,13,37,48,53,45,72,44,38,90,61,44,68,98,29,47,31,36,41,35,54,45,53,96,64,97,68,63,61,52,57,54,52,50,51,58,40,46,77,70,70,41,51,75,43,72,63,58,47,67,63,21,31,51,45,13,49,37,58,39,48,54,63,48,58,67,55,71,73,72,120

Organism: NCBI:txid34002

Secondary structure (DSSP, 8-state):
-PPP-EEEEEEETTEEEEEEEETTEEEEEEEEES-HHHHHHH-SSS-EEEE----TTTT--EEESSEESSPPEEEP-SSSSEEEEPEEEEETTEEEESTTHHHHHHHHHH-TT--EEEEEESSSEEEEEEETTEEEEEEEE-HHHHHHHH-TT--S-TTHHHHHHHHHH-HHHHHHHHTTS-SSS-HHHHHHHHHHHHHHHTHHHHTTSEEEEEESS--SS-HHHHHHHHHHTTT-EEE---HHHHHHHHHHHHHHHHHHHHT--

Sequence (265 aa):
MSAVDW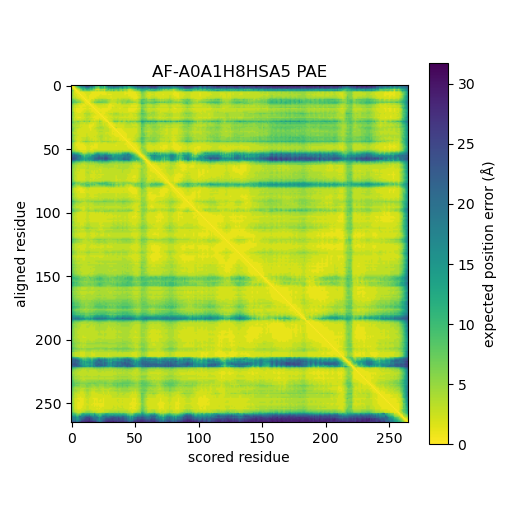LAAWAGPAGLRLWVMSGASVIEGPEHVADLATARTRWPDLPMLLAAPADPAGGASSRPVPCPAALRLDRVADGGPLWRVAAVSQSDPPGLLAGELAPIAGLLAAHPQFDGVALLTGPRSHWVRISAGEICHFHSFLTGELLALLSPEATEGEGFAEALGDALSRPHRAYGQLAHLPTEGGHARRAGLLIGLELAAAKPYWLGQQVAILDGVPQQASLAGLYAQGLSLQGAHVLQPDAQAGFVAGMYAAWKALDGRDTIF

Nearest PDB structures (foldseek):
  3t69-assembly1_B  TM=8.075E-01  e=5.208E-15  Sinorhizobium meliloti 1021
  3t69-assembly1_A  TM=8.243E-01  e=3.443E-14  Sinorhizobium meliloti 1021
  3r1x-assembly1_A  TM=7.703E-01  e=3.060E-14  Klebsiella pneumoniae subsp. pneumoniae MGH 78578
  2nrh-assembly1_B  TM=5.773E-01  e=1.786E-02  Campylobacter jejuni

Radius of gyration: 19.28 Å; Cα contacts (8 Å, |Δi|>4): 561; chains: 1; bounding box: 49×38×60 Å

Mean predicted aligned error: 5.27 Å